Protein AF-M4UMA0-F1 (afdb_monomer)

Foldseek 3Di:
DALLQLQLLLLVQQQVLLVLVVFHGQFQHSCNPPPPPLSDFDPFLFLVSLLVNLLVLLCRPQVRGDPRRLPPPDDQWDWDQDPVRDTDIDGDGSLVSVVVNCVSPPDDPDCVLVVLLSVLNVVSVVSNPDDCDDPRRRDGDPVSRVVSLVSSVSSSSSSVVSSVSSCPDPSCVVPPDDDDPCSVVVVHPSD

Mean predicted aligned error: 5.61 Å

Solvent-accessible surface area (backbone atoms only — not comparable to full-atom values): 10896 Å² total; per-residue (Å²): 93,49,48,66,56,52,39,23,51,45,42,41,50,41,24,53,52,23,48,71,70,75,36,52,44,42,43,75,64,37,42,71,91,67,58,61,88,71,68,63,83,71,92,64,34,18,53,45,54,49,48,52,41,35,43,49,50,28,49,65,45,60,71,21,49,33,68,69,43,43,60,94,76,49,73,61,57,44,80,44,73,42,100,85,74,47,76,42,81,41,76,55,53,60,66,56,43,51,49,52,46,44,64,72,76,54,82,64,97,70,57,61,68,60,51,53,26,55,50,39,56,51,49,39,52,55,56,45,71,55,79,67,82,52,99,64,28,76,51,78,41,73,66,51,48,54,51,50,50,52,51,52,50,49,49,37,55,27,50,48,48,52,42,54,57,53,52,66,37,69,58,35,64,75,57,62,78,94,68,58,68,52,66,73,74,61,63,57,38,86,118

Radius of gyration: 18.17 Å; Cα contacts (8 Å, |Δi|>4): 227; chains: 1; bounding box: 36×57×46 Å

pLDDT: mean 90.02, std 9.19, range [51.66, 98.31]

Sequence (191 aa):
MSIFQAFVEELEIINKMSELIGKPQFFRNSYLQERPVKFGFLLRPTESEFNNFVLLLDKMMSDNINKKFFEKDVPVESEEERADGKIVVRSMGTIQIFEAWVNKYFRPQDPKSINDMFSTFRKVRKLRQKPAHRINANVFDQEIFKQQRQLVIDAYDSVRTLRMILANHPDIRRNPPDISERLFKGEICDM

Nearest PDB structures (foldseek):
  6xzr-assembly1_DP1  TM=2.301E-01  e=9.111E-01  Influenza C virus (C/Johannesburg/1/66)
  8y7o-assembly3_M  TM=2.122E-01  e=1.183E+00  Influenza A virus (A/nt/60/1968(H3N2))
  6qx8-assembly1_A  TM=2.671E-01  e=2.460E+00  Influenza A virus (A/nt/60/1968(H3N2))
  8y7m-assembly1_E  TM=2.046E-01  e=1.459E+00  Influenza A virus (A/nt/60/1968(H3N2))
  6qpg-assembly1_A  TM=2.219E-01  e=2.103E+00  Influenza A virus (A/nt/60/1968(H3N2))

Secondary structure (DSSP, 8-state):
-BHHHHHHHHHHHHHHHHHHTT---SBS---SSS--TT-S--SS--HHHHHHHHHHHHHHTTTTB-GGGGTTTS-SEEEEE-TTS-EEEEEPPHHHHHHHHHHHH---S--HHHHHHHHHHHHHHHHHTS----TTTT---HHHHHHHHHHHHHHHHHHHHHHHHHHTSHHHHHSPPP--HHHHHT--B--

Structure (mmCIF, N/CA/C/O backbone):
data_AF-M4UMA0-F1
#
_entry.id   AF-M4UMA0-F1
#
loop_
_atom_site.group_PDB
_atom_site.id
_atom_site.type_symbol
_atom_site.label_atom_id
_atom_site.label_alt_id
_atom_site.label_comp_id
_atom_site.label_asym_id
_atom_site.label_entity_id
_atom_site.label_seq_id
_atom_site.pdbx_PDB_ins_code
_atom_site.Cartn_x
_atom_site.Cartn_y
_atom_site.Cartn_z
_atom_site.occupancy
_atom_site.B_iso_or_equiv
_atom_site.auth_seq_id
_atom_site.auth_comp_id
_atom_site.auth_asym_id
_atom_site.auth_atom_id
_atom_site.pdbx_PDB_model_num
ATOM 1 N N . MET A 1 1 ? 6.620 -18.162 -6.266 1.00 81.44 1 MET A N 1
ATOM 2 C CA . MET A 1 1 ? 5.495 -17.234 -6.514 1.00 81.44 1 MET A CA 1
ATOM 3 C C . MET A 1 1 ? 6.102 -15.919 -6.970 1.00 81.44 1 MET A C 1
ATOM 5 O O . MET A 1 1 ? 7.060 -15.504 -6.334 1.00 81.44 1 MET A O 1
ATOM 9 N N . SER A 1 2 ? 5.648 -15.312 -8.070 1.00 91.44 2 SER A N 1
ATOM 10 C CA . SER A 1 2 ? 6.189 -14.010 -8.508 1.00 91.44 2 SER A CA 1
ATOM 11 C C . SER A 1 2 ? 5.743 -12.889 -7.571 1.00 91.44 2 SER A C 1
ATOM 13 O O . SER A 1 2 ? 4.602 -12.934 -7.108 1.00 91.44 2 SER A O 1
ATOM 15 N N . ILE A 1 3 ? 6.553 -11.845 -7.392 1.00 94.00 3 ILE A N 1
ATOM 16 C CA . ILE A 1 3 ? 6.198 -10.691 -6.551 1.00 94.00 3 ILE A CA 1
ATOM 17 C C . ILE A 1 3 ? 4.887 -10.001 -6.947 1.00 94.00 3 ILE A C 1
ATOM 19 O O . ILE A 1 3 ? 4.102 -9.634 -6.081 1.00 94.00 3 ILE A O 1
ATOM 23 N N . PHE A 1 4 ? 4.572 -9.930 -8.242 1.00 95.06 4 PHE A N 1
ATOM 24 C CA . PHE A 1 4 ? 3.303 -9.367 -8.722 1.00 95.06 4 PHE A CA 1
ATOM 25 C C . PHE A 1 4 ? 2.083 -10.200 -8.308 1.00 95.06 4 PHE A C 1
ATOM 27 O O . PHE A 1 4 ? 1.014 -9.652 -8.064 1.00 95.06 4 PHE A O 1
ATOM 34 N N . GLN A 1 5 ? 2.245 -11.523 -8.223 1.00 93.75 5 GLN A N 1
ATOM 35 C CA . GLN A 1 5 ? 1.199 -12.429 -7.747 1.00 93.75 5 GLN A CA 1
ATOM 36 C C . GLN A 1 5 ? 1.032 -12.303 -6.231 1.00 93.75 5 GLN A C 1
ATOM 38 O O . GLN A 1 5 ? -0.080 -12.131 -5.749 1.00 93.75 5 GLN A O 1
ATOM 43 N N . ALA A 1 6 ? 2.143 -12.312 -5.494 1.00 95.12 6 ALA A N 1
ATOM 44 C CA . ALA A 1 6 ? 2.122 -12.126 -4.048 1.00 95.12 6 ALA A CA 1
ATOM 45 C C . ALA A 1 6 ? 1.480 -10.788 -3.651 1.00 95.12 6 ALA A C 1
ATOM 47 O O . ALA A 1 6 ? 0.698 -10.730 -2.711 1.00 95.12 6 ALA A O 1
ATOM 48 N N . PHE A 1 7 ? 1.755 -9.724 -4.409 1.00 97.06 7 PHE A N 1
ATOM 49 C CA . PHE A 1 7 ? 1.159 -8.410 -4.193 1.00 97.06 7 PHE A CA 1
ATOM 50 C C . PHE A 1 7 ? -0.375 -8.439 -4.272 1.00 97.06 7 PHE A C 1
ATOM 52 O O . PHE A 1 7 ? -1.034 -7.933 -3.368 1.00 97.06 7 PHE A O 1
ATOM 59 N N . VAL A 1 8 ? -0.960 -9.039 -5.319 1.00 96.75 8 VAL A N 1
ATOM 60 C CA . VAL A 1 8 ? -2.431 -9.112 -5.448 1.00 96.75 8 VAL A CA 1
ATOM 61 C C . VAL A 1 8 ? -3.059 -10.062 -4.425 1.00 96.75 8 VAL A C 1
ATOM 63 O O . VAL A 1 8 ? -4.158 -9.796 -3.942 1.00 96.75 8 VAL A O 1
ATOM 66 N N . GLU A 1 9 ? -2.354 -11.127 -4.030 1.00 96.12 9 GLU A N 1
ATOM 67 C CA . GLU A 1 9 ? -2.793 -12.004 -2.937 1.00 96.12 9 GLU A CA 1
ATOM 68 C C . GLU A 1 9 ? -2.821 -11.269 -1.588 1.00 96.12 9 GLU A C 1
ATOM 70 O O . GLU A 1 9 ? -3.777 -11.429 -0.830 1.00 96.12 9 GLU A O 1
ATOM 75 N N . GLU A 1 10 ? -1.836 -10.413 -1.301 1.00 97.50 10 GLU A N 1
ATOM 76 C CA . GLU A 1 10 ? -1.846 -9.572 -0.097 1.00 97.50 10 GLU A CA 1
ATOM 77 C C . GLU A 1 10 ? -3.045 -8.605 -0.090 1.00 97.50 10 GLU A C 1
ATOM 79 O O . GLU A 1 10 ? -3.720 -8.484 0.934 1.00 97.50 10 GLU A O 1
ATOM 84 N N . LEU A 1 11 ? -3.382 -7.972 -1.226 1.00 98.06 11 LEU A N 1
ATOM 85 C CA . LEU A 1 11 ? -4.579 -7.118 -1.321 1.00 98.06 11 LEU A CA 1
ATOM 86 C C . LEU 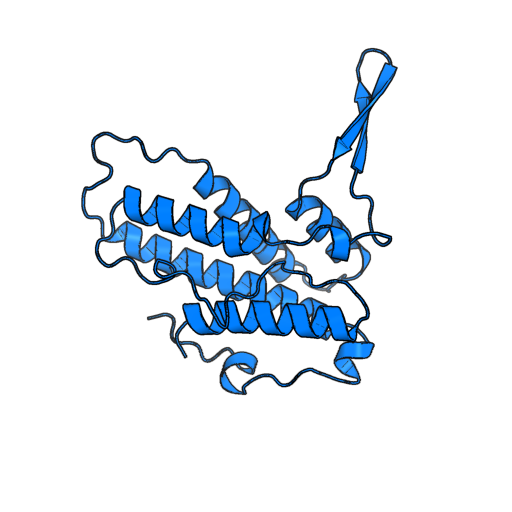A 1 11 ? -5.867 -7.898 -1.015 1.00 98.06 11 LEU A C 1
ATOM 88 O O . LEU A 1 11 ? -6.729 -7.412 -0.280 1.00 98.06 11 LEU A O 1
ATOM 92 N N . GLU A 1 12 ? -5.993 -9.108 -1.563 1.00 97.75 12 GLU A N 1
ATOM 93 C CA . GLU A 1 12 ? -7.140 -9.987 -1.320 1.00 97.75 12 GLU A CA 1
ATOM 94 C C . GLU A 1 12 ? -7.250 -10.373 0.159 1.00 97.75 12 GLU A C 1
ATOM 96 O O . GLU A 1 12 ? -8.324 -10.280 0.754 1.00 97.75 12 GLU A O 1
ATOM 101 N N . ILE A 1 13 ? -6.141 -10.774 0.782 1.00 97.69 13 ILE A N 1
ATOM 102 C CA . ILE A 1 13 ? -6.128 -11.163 2.196 1.00 97.69 13 ILE A CA 1
ATOM 103 C C . ILE A 1 13 ? -6.484 -9.979 3.090 1.00 97.69 13 ILE A C 1
ATOM 105 O O . ILE A 1 13 ? -7.251 -10.142 4.036 1.00 97.69 13 ILE A O 1
ATOM 109 N N . ILE A 1 14 ? -5.984 -8.783 2.788 1.00 98.31 14 ILE A N 1
ATOM 110 C CA . ILE A 1 14 ? -6.331 -7.561 3.522 1.00 98.31 14 ILE A CA 1
ATOM 111 C C . ILE A 1 14 ? -7.835 -7.274 3.433 1.00 98.31 14 ILE A C 1
ATOM 113 O O . ILE A 1 14 ? -8.453 -6.912 4.437 1.00 98.31 14 ILE A O 1
ATOM 117 N N . ASN A 1 15 ? -8.452 -7.483 2.269 1.00 98.19 15 ASN A N 1
ATOM 118 C CA . ASN A 1 15 ? -9.899 -7.346 2.115 1.00 98.19 15 ASN A CA 1
ATOM 119 C C . ASN A 1 15 ? -10.668 -8.395 2.927 1.00 98.19 15 ASN A C 1
ATOM 121 O O . ASN A 1 15 ? -11.574 -8.022 3.671 1.00 98.19 15 ASN A O 1
ATOM 125 N N . LYS A 1 16 ? -10.246 -9.663 2.899 1.00 97.50 16 LYS A N 1
ATOM 126 C CA . LYS A 1 16 ? -10.822 -10.718 3.753 1.00 97.50 16 LYS A CA 1
ATOM 127 C C . LYS A 1 16 ? -10.686 -10.393 5.243 1.00 97.50 16 LYS A C 1
ATOM 129 O O . LYS A 1 16 ? -11.636 -10.555 6.001 1.00 97.50 16 LYS A O 1
ATOM 134 N N . MET A 1 17 ? -9.529 -9.885 5.674 1.00 97.81 17 MET A N 1
ATOM 135 C CA . MET A 1 17 ? -9.329 -9.428 7.054 1.00 97.81 17 MET A CA 1
ATOM 136 C C . MET A 1 17 ? -10.255 -8.258 7.398 1.00 97.81 17 MET A C 1
ATOM 138 O O . MET A 1 17 ? -10.792 -8.213 8.498 1.00 97.81 17 MET A O 1
ATOM 142 N N . SER A 1 18 ? -10.482 -7.334 6.462 1.00 97.38 18 SER A N 1
ATOM 143 C CA . SER A 1 18 ? -11.410 -6.211 6.658 1.00 97.38 18 SER A CA 1
ATOM 144 C C . SER A 1 18 ? -12.840 -6.698 6.917 1.00 97.38 18 SER A C 1
ATOM 146 O O . SER A 1 18 ? -13.504 -6.212 7.830 1.00 97.38 18 SER A O 1
ATOM 148 N N . GLU A 1 19 ? -13.291 -7.700 6.163 1.00 96.25 19 GLU A N 1
ATOM 149 C CA . GLU A 1 19 ? -14.613 -8.310 6.335 1.00 96.25 19 GLU A CA 1
ATOM 150 C C . GLU A 1 19 ? -14.736 -9.055 7.670 1.00 96.25 19 GLU A C 1
ATOM 152 O O . GLU A 1 19 ? -15.734 -8.899 8.373 1.00 96.25 19 GLU A O 1
ATOM 157 N N . LEU A 1 20 ? -13.699 -9.802 8.066 1.00 96.00 20 LEU A N 1
ATOM 158 C CA . LEU A 1 20 ? -13.662 -10.527 9.342 1.00 96.00 20 LEU A CA 1
ATOM 159 C C . LEU A 1 20 ? -13.752 -9.604 10.568 1.00 96.00 20 LEU A C 1
ATOM 161 O O . LEU A 1 20 ? -14.287 -10.017 11.593 1.00 96.00 20 LEU A O 1
ATOM 165 N N . ILE A 1 21 ? -13.268 -8.361 10.468 1.00 94.94 21 ILE A N 1
ATOM 166 C CA . ILE A 1 21 ? -13.408 -7.340 11.526 1.00 94.94 21 ILE A CA 1
ATOM 167 C C . ILE A 1 21 ? -14.682 -6.489 11.378 1.00 94.94 21 ILE A C 1
ATOM 169 O O . ILE A 1 21 ? -14.831 -5.468 12.048 1.00 94.94 21 ILE A O 1
ATOM 173 N N . GLY A 1 22 ? -15.598 -6.873 10.481 1.00 94.50 22 GLY A N 1
ATOM 174 C CA . GLY A 1 22 ? -16.879 -6.196 10.275 1.00 94.50 22 GLY A CA 1
ATOM 175 C C . GLY A 1 22 ? -16.773 -4.826 9.599 1.00 94.50 22 GLY A C 1
ATOM 176 O O . GLY A 1 22 ? -17.665 -3.991 9.761 1.00 94.50 22 GLY A O 1
ATOM 177 N N . LYS A 1 23 ? -15.690 -4.566 8.856 1.00 95.62 23 LYS A N 1
ATOM 178 C CA . LYS A 1 23 ? -15.477 -3.318 8.113 1.00 95.62 23 LYS A CA 1
ATOM 179 C C . LYS A 1 23 ? -15.676 -3.514 6.607 1.00 95.62 23 LYS A C 1
ATOM 181 O O . LYS A 1 23 ? -15.502 -4.619 6.096 1.00 95.62 23 LYS A O 1
ATOM 186 N N . PRO A 1 24 ? -16.006 -2.439 5.861 1.00 97.12 24 PRO A N 1
ATOM 187 C CA . PRO A 1 24 ? -15.908 -2.458 4.403 1.00 97.12 24 PRO A CA 1
ATOM 188 C C . PRO A 1 24 ? -14.511 -2.895 3.960 1.00 97.12 24 PRO A C 1
ATOM 190 O O . PRO A 1 24 ? -13.555 -2.639 4.676 1.00 97.12 24 PRO A O 1
ATOM 193 N N . GLN A 1 25 ? -14.363 -3.477 2.773 1.00 97.94 25 GLN A N 1
ATOM 194 C CA . GLN A 1 25 ? -13.048 -3.831 2.225 1.00 97.94 25 GLN A CA 1
ATOM 195 C C . GLN A 1 25 ? -12.091 -2.628 2.212 1.00 97.94 25 GLN A C 1
ATOM 197 O O . GLN A 1 25 ? -12.486 -1.540 1.775 1.00 97.94 25 GLN A O 1
ATOM 202 N N . PHE A 1 26 ? -10.848 -2.815 2.678 1.00 98.12 26 PHE A N 1
ATOM 203 C CA . PHE A 1 26 ? -9.824 -1.764 2.713 1.00 98.12 26 PHE A CA 1
ATOM 204 C C . PHE A 1 26 ? -9.444 -1.287 1.307 1.00 98.12 26 PHE A C 1
ATOM 206 O O . PHE A 1 26 ? -9.320 -0.086 1.070 1.00 98.12 26 PHE A O 1
ATOM 213 N N . PHE A 1 27 ? -9.289 -2.213 0.362 1.00 98.31 27 PHE A N 1
ATOM 214 C CA . PHE A 1 27 ? -9.068 -1.927 -1.050 1.00 98.31 27 PHE A CA 1
ATOM 215 C C . PHE A 1 27 ? -10.359 -2.139 -1.835 1.00 98.31 27 PHE A C 1
ATOM 217 O O . PHE A 1 27 ? -11.062 -3.124 -1.631 1.00 98.31 27 PHE A O 1
ATOM 224 N N . ARG A 1 28 ? -10.666 -1.242 -2.776 1.00 97.88 28 ARG A N 1
ATOM 225 C CA . ARG A 1 28 ? -11.863 -1.369 -3.626 1.00 97.88 28 ARG A CA 1
ATOM 226 C C . ARG A 1 28 ? -11.798 -2.575 -4.566 1.00 97.88 28 ARG A C 1
ATOM 228 O O . ARG A 1 28 ? -12.842 -3.076 -4.963 1.00 97.88 28 ARG A O 1
ATOM 235 N N . ASN A 1 29 ? -10.596 -3.000 -4.953 1.00 97.06 29 ASN A N 1
ATOM 236 C CA . ASN A 1 29 ? -10.368 -4.158 -5.813 1.00 97.06 29 ASN A CA 1
ATOM 237 C C . ASN A 1 29 ? -9.048 -4.852 -5.428 1.00 97.06 29 ASN A C 1
ATOM 239 O O . ASN A 1 29 ? -8.033 -4.176 -5.267 1.00 97.06 29 ASN A O 1
ATOM 243 N N . SER A 1 30 ? -9.040 -6.178 -5.288 1.00 95.38 30 SER A N 1
ATOM 244 C CA . SER A 1 30 ? -7.822 -6.957 -5.011 1.00 95.38 30 SER A CA 1
ATOM 245 C C . SER A 1 30 ? -7.019 -7.311 -6.262 1.00 95.38 30 SER A C 1
ATOM 247 O O . SER A 1 30 ? -5.833 -7.615 -6.164 1.00 95.38 30 SER A O 1
ATOM 249 N N . TYR A 1 31 ? -7.643 -7.249 -7.443 1.00 95.88 31 TYR A N 1
ATOM 250 C CA . TYR A 1 31 ? -7.066 -7.616 -8.738 1.00 95.88 31 TYR A CA 1
ATOM 251 C C . TYR A 1 31 ? -6.593 -9.076 -8.836 1.00 95.88 31 TYR A C 1
ATOM 253 O O . TYR A 1 31 ? -5.815 -9.407 -9.731 1.00 95.88 31 TYR A O 1
ATOM 261 N N . LEU A 1 32 ? -7.061 -9.961 -7.947 1.00 92.62 32 LEU A N 1
ATOM 262 C CA . LEU A 1 32 ? -6.658 -11.368 -7.954 1.00 92.62 32 LEU A CA 1
ATOM 263 C C . LEU A 1 32 ? -7.213 -12.124 -9.174 1.00 92.62 32 LEU A C 1
ATOM 265 O O . LEU A 1 32 ? -6.497 -12.915 -9.779 1.00 92.62 32 LEU A O 1
ATOM 269 N N . GLN A 1 33 ? -8.472 -11.864 -9.544 1.00 89.94 33 GLN A N 1
ATOM 270 C CA . GLN A 1 33 ? -9.128 -12.500 -10.698 1.00 89.94 33 GLN A CA 1
ATOM 271 C C . GLN A 1 33 ? -8.788 -11.798 -12.020 1.00 89.94 33 GLN A C 1
ATOM 273 O O . GLN A 1 33 ? -8.571 -12.443 -13.041 1.00 89.94 33 GLN A O 1
ATOM 278 N N . GLU A 1 34 ? -8.699 -10.467 -11.993 1.00 91.38 34 GLU A N 1
ATOM 279 C CA . GLU A 1 34 ? -8.458 -9.627 -13.170 1.00 91.38 34 GLU A CA 1
ATOM 280 C C . GLU A 1 34 ? -7.200 -8.779 -12.967 1.00 91.38 34 GLU A C 1
ATOM 282 O O . GLU A 1 34 ? -7.248 -7.558 -12.783 1.00 91.38 34 GLU A O 1
ATOM 287 N N . ARG A 1 35 ? -6.039 -9.442 -12.965 1.00 91.81 35 ARG A N 1
ATOM 288 C CA . ARG A 1 35 ? -4.762 -8.745 -12.799 1.00 91.81 35 ARG A CA 1
ATOM 289 C C . ARG A 1 35 ? -4.488 -7.845 -14.011 1.00 91.81 35 ARG A C 1
ATOM 291 O O . ARG A 1 35 ? -4.497 -8.340 -15.142 1.00 91.81 35 ARG A O 1
ATOM 298 N N . PRO A 1 36 ? -4.166 -6.552 -13.817 1.00 93.06 36 PRO A N 1
ATOM 299 C CA . PRO A 1 36 ? -3.849 -5.664 -14.927 1.00 93.06 36 PRO A CA 1
ATOM 300 C C . PRO A 1 36 ? -2.685 -6.197 -15.770 1.00 93.06 36 PRO A C 1
ATOM 302 O O . PRO A 1 36 ? -1.620 -6.512 -15.243 1.00 93.06 36 PRO A O 1
ATOM 305 N N . VAL A 1 37 ? -2.859 -6.241 -17.094 1.00 88.31 37 VAL A N 1
ATOM 306 C CA . VAL A 1 37 ? -1.885 -6.832 -18.037 1.00 88.31 37 VAL A CA 1
ATOM 307 C C . VAL A 1 37 ? -0.493 -6.201 -17.920 1.00 88.31 37 VAL A C 1
ATOM 309 O O . VAL A 1 37 ? 0.516 -6.889 -18.027 1.00 88.31 37 VAL A O 1
ATOM 312 N N . LYS A 1 38 ? -0.431 -4.888 -17.663 1.00 90.81 38 LYS A N 1
ATOM 313 C CA . LYS A 1 38 ? 0.826 -4.136 -17.516 1.00 90.81 38 LYS A CA 1
ATOM 314 C C . LYS A 1 38 ? 1.425 -4.191 -16.102 1.00 90.81 38 LYS A C 1
ATOM 316 O O . LYS A 1 38 ? 2.430 -3.534 -15.846 1.00 90.81 38 LYS A O 1
ATOM 321 N N . PHE A 1 39 ? 0.825 -4.942 -15.175 1.00 94.75 39 PHE A N 1
ATOM 322 C CA . PHE A 1 39 ? 1.377 -5.146 -13.836 1.00 94.75 39 PHE A CA 1
ATOM 323 C C . PHE A 1 39 ? 2.376 -6.309 -13.845 1.00 94.75 39 PHE A C 1
ATOM 325 O O . PHE A 1 39 ? 2.068 -7.438 -13.466 1.00 94.75 39 PHE A O 1
ATOM 332 N N . GLY A 1 40 ? 3.575 -6.013 -14.340 1.00 93.69 40 GLY A N 1
ATOM 333 C CA . GLY A 1 40 ? 4.687 -6.946 -14.473 1.00 93.69 40 GLY A CA 1
ATOM 334 C C . GLY A 1 40 ? 5.990 -6.205 -14.769 1.00 93.69 40 GLY A C 1
ATOM 335 O O . GLY A 1 40 ? 6.007 -4.974 -14.866 1.00 93.69 40 GLY A O 1
ATOM 336 N N . PHE A 1 41 ? 7.088 -6.943 -14.922 1.00 93.06 41 PHE A N 1
ATOM 337 C CA . PHE A 1 41 ? 8.365 -6.349 -15.316 1.00 93.06 41 PHE A CA 1
ATOM 338 C C . PHE A 1 41 ? 8.287 -5.714 -16.710 1.00 93.06 41 PHE A C 1
ATOM 340 O O . PHE A 1 41 ? 7.619 -6.231 -17.608 1.00 93.06 41 PHE A O 1
ATOM 347 N N . LEU A 1 42 ? 8.974 -4.582 -16.889 1.00 90.75 42 LEU A N 1
ATOM 348 C CA . LEU A 1 42 ? 9.017 -3.898 -18.180 1.00 90.75 42 LEU A CA 1
ATOM 349 C C . LEU A 1 42 ? 9.775 -4.745 -19.206 1.00 90.75 42 LEU A C 1
ATOM 351 O O . LEU A 1 42 ? 10.957 -5.025 -19.030 1.00 90.75 42 LEU A O 1
ATOM 355 N N . LEU A 1 43 ? 9.119 -5.071 -20.324 1.00 87.69 43 LEU A N 1
ATOM 356 C CA . LEU A 1 43 ? 9.770 -5.739 -21.459 1.00 87.69 43 LEU A CA 1
ATOM 357 C C . LEU A 1 43 ? 10.814 -4.833 -22.124 1.00 87.69 43 LEU A C 1
ATOM 359 O O . LEU A 1 43 ? 11.873 -5.287 -22.548 1.00 87.69 43 LEU A O 1
ATOM 363 N N . ARG A 1 44 ? 10.510 -3.531 -22.201 1.00 87.62 44 ARG A N 1
ATOM 364 C CA . ARG A 1 44 ? 11.418 -2.495 -22.693 1.00 87.62 44 ARG A CA 1
ATOM 365 C C . ARG A 1 44 ? 11.504 -1.370 -21.653 1.00 87.62 44 ARG A C 1
ATOM 367 O O . ARG A 1 44 ? 10.611 -0.523 -21.614 1.00 87.62 44 ARG A O 1
ATOM 374 N N . PRO A 1 45 ? 12.555 -1.355 -20.815 1.00 88.38 45 PRO A N 1
ATOM 375 C CA . PRO A 1 45 ? 12.804 -0.314 -19.821 1.00 88.38 45 PRO A CA 1
ATOM 376 C C . PRO A 1 45 ? 12.987 1.059 -20.479 1.00 88.38 45 PRO A C 1
ATOM 378 O O . PRO A 1 45 ? 14.069 1.409 -20.938 1.00 88.38 45 PRO A O 1
ATOM 381 N N . THR A 1 46 ? 11.901 1.819 -20.563 1.00 90.31 46 THR A N 1
ATOM 382 C CA . THR A 1 46 ? 11.869 3.203 -21.046 1.00 90.31 46 THR A CA 1
ATOM 383 C C . THR A 1 46 ? 11.179 4.071 -20.006 1.00 90.31 46 THR A C 1
ATOM 385 O O . THR A 1 46 ? 10.408 3.567 -19.184 1.00 90.31 46 THR A O 1
ATOM 388 N N . GLU A 1 47 ? 11.433 5.377 -20.031 1.00 88.44 47 GLU A N 1
ATOM 389 C CA . GLU A 1 47 ? 10.823 6.315 -19.085 1.00 88.44 47 GLU A CA 1
ATOM 390 C C . GLU A 1 47 ? 9.291 6.312 -19.220 1.00 88.44 47 GLU A C 1
ATOM 392 O O . GLU A 1 47 ? 8.578 6.342 -18.217 1.00 88.44 47 GLU A O 1
ATOM 397 N N . SER A 1 48 ? 8.770 6.190 -20.447 1.00 88.56 48 SER A N 1
ATOM 398 C CA . SER A 1 48 ? 7.326 6.080 -20.693 1.00 88.56 48 SER A CA 1
ATOM 399 C C . SER A 1 48 ? 6.713 4.834 -20.041 1.00 88.56 48 SER A C 1
ATOM 401 O O . SER A 1 48 ? 5.733 4.940 -19.300 1.00 88.56 48 SER A O 1
ATOM 403 N N . GLU A 1 49 ? 7.313 3.660 -20.255 1.00 91.06 49 GLU A N 1
ATOM 404 C CA . GLU A 1 49 ? 6.817 2.405 -19.680 1.00 91.06 49 GLU A CA 1
ATOM 405 C C . GLU A 1 49 ? 6.929 2.386 -18.149 1.00 91.06 49 GLU A C 1
ATOM 407 O O . GLU A 1 49 ? 6.010 1.935 -17.464 1.00 91.06 49 GLU A O 1
ATOM 412 N N . PHE A 1 50 ? 7.996 2.961 -17.592 1.00 92.62 50 PHE A N 1
ATOM 413 C CA . PHE A 1 50 ? 8.138 3.116 -16.147 1.00 92.62 50 PHE A CA 1
ATOM 414 C C . PHE A 1 50 ? 7.068 4.030 -15.550 1.00 92.62 50 PHE A C 1
ATOM 416 O O . PHE A 1 50 ? 6.435 3.668 -14.560 1.00 92.62 50 PHE A O 1
ATOM 423 N N . ASN A 1 51 ? 6.802 5.181 -16.167 1.00 91.88 51 ASN A N 1
ATOM 424 C CA . ASN A 1 51 ? 5.754 6.091 -15.705 1.00 91.88 51 ASN A CA 1
ATOM 425 C C . ASN A 1 51 ? 4.362 5.443 -15.787 1.00 91.88 51 ASN A C 1
ATOM 427 O O . ASN A 1 51 ? 3.554 5.602 -14.870 1.00 91.88 51 ASN A O 1
ATOM 431 N N . ASN A 1 52 ? 4.097 4.654 -16.836 1.00 92.25 52 ASN A N 1
ATOM 432 C CA . ASN A 1 52 ? 2.869 3.864 -16.956 1.00 92.25 52 ASN A CA 1
ATOM 433 C C . ASN A 1 52 ? 2.747 2.828 -15.828 1.00 92.25 52 ASN A C 1
ATOM 435 O O . ASN A 1 52 ? 1.676 2.693 -15.231 1.00 92.25 52 ASN A O 1
ATOM 439 N N . PHE A 1 53 ? 3.840 2.129 -15.507 1.00 95.25 53 PHE A N 1
ATOM 440 C CA . PHE A 1 53 ? 3.890 1.189 -14.390 1.00 95.25 53 PHE A CA 1
ATOM 441 C C . PHE A 1 53 ? 3.636 1.884 -13.045 1.00 95.25 53 PHE A C 1
ATOM 443 O O . PHE A 1 53 ? 2.806 1.422 -12.266 1.00 95.25 53 PHE A O 1
ATOM 450 N N . VAL A 1 54 ? 4.282 3.023 -12.783 1.00 95.69 54 VAL A N 1
ATOM 451 C CA . VAL A 1 54 ? 4.092 3.806 -11.550 1.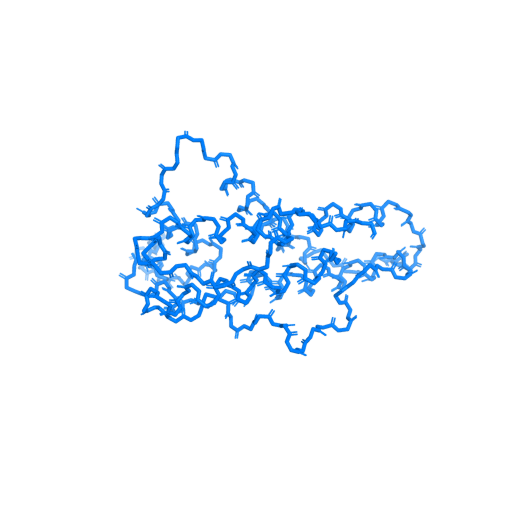00 95.69 54 VAL A CA 1
ATOM 452 C C . VAL A 1 54 ? 2.647 4.289 -11.409 1.00 95.69 54 VAL A C 1
ATOM 454 O O . VAL A 1 54 ? 2.071 4.199 -10.325 1.00 95.69 54 VAL A O 1
ATOM 457 N N . LEU A 1 55 ? 2.041 4.785 -12.494 1.00 95.31 55 LEU A N 1
ATOM 458 C CA . LEU A 1 55 ? 0.638 5.199 -12.503 1.00 95.31 55 LEU A CA 1
ATOM 459 C C . LEU A 1 55 ? -0.289 4.031 -12.147 1.00 95.31 55 LEU A C 1
ATOM 461 O O . LEU A 1 55 ? -1.233 4.208 -11.378 1.00 95.31 55 LEU A O 1
ATOM 465 N N . LEU A 1 56 ? -0.028 2.849 -12.708 1.00 96.38 56 LEU A N 1
ATOM 466 C CA . LEU A 1 56 ? -0.782 1.638 -12.403 1.00 96.38 56 LEU A CA 1
ATOM 467 C C . LEU A 1 56 ? -0.589 1.206 -10.943 1.00 96.38 56 LEU A C 1
ATOM 469 O O . LEU A 1 56 ? -1.568 0.903 -10.268 1.00 96.38 56 LEU A O 1
ATOM 473 N N . LEU A 1 57 ? 0.642 1.246 -10.436 1.00 97.44 57 LEU A N 1
ATOM 474 C CA . LEU A 1 57 ? 0.953 0.890 -9.055 1.00 97.44 57 LEU A CA 1
ATOM 475 C C . LEU A 1 57 ? 0.246 1.819 -8.053 1.00 97.44 57 LEU A C 1
ATOM 477 O O . LEU A 1 57 ? -0.390 1.332 -7.123 1.00 97.44 57 LEU A O 1
ATOM 481 N N . ASP A 1 58 ? 0.256 3.141 -8.269 1.00 96.81 58 ASP A N 1
ATOM 482 C CA . ASP A 1 58 ? -0.493 4.090 -7.422 1.00 96.81 58 ASP A CA 1
ATOM 483 C C . ASP A 1 58 ? -2.008 3.835 -7.472 1.00 96.81 58 ASP A C 1
ATOM 485 O O . ASP A 1 58 ? -2.694 3.941 -6.451 1.00 96.81 58 ASP A O 1
ATOM 489 N N . LYS A 1 59 ? -2.525 3.445 -8.648 1.00 96.31 59 LYS A N 1
ATOM 490 C CA . LYS A 1 59 ? -3.929 3.052 -8.826 1.00 96.31 59 LYS A CA 1
ATOM 491 C C . LYS A 1 59 ? -4.305 1.800 -8.048 1.00 96.31 59 LYS A C 1
ATOM 493 O O . LYS A 1 59 ? -5.425 1.734 -7.559 1.00 96.31 59 LYS A O 1
ATOM 498 N N . MET A 1 60 ? -3.399 0.830 -7.944 1.00 97.50 60 MET A N 1
ATOM 499 C CA . MET A 1 60 ? -3.602 -0.412 -7.188 1.00 97.50 60 MET A CA 1
ATOM 500 C C . MET A 1 60 ? -3.358 -0.233 -5.681 1.00 97.50 60 MET A C 1
ATOM 502 O O . MET A 1 60 ? -3.918 -0.985 -4.887 1.00 97.50 60 MET A O 1
ATOM 506 N N . MET A 1 61 ? -2.576 0.779 -5.289 1.00 96.75 61 MET A N 1
ATOM 507 C CA . MET A 1 61 ? -2.268 1.128 -3.900 1.00 96.75 61 MET A CA 1
ATOM 508 C C . MET A 1 61 ? -3.151 2.277 -3.393 1.00 96.75 61 MET A C 1
ATOM 510 O O . MET A 1 61 ? -4.259 2.060 -2.910 1.00 96.75 61 MET A O 1
ATOM 514 N N . SER A 1 62 ? -2.661 3.513 -3.480 1.00 95.12 62 SER A N 1
ATOM 515 C CA . SER A 1 62 ? -3.195 4.685 -2.786 1.00 95.12 62 SER A CA 1
ATOM 516 C C . SER A 1 62 ? -4.578 5.128 -3.275 1.00 95.12 62 SER A C 1
ATOM 518 O O . SER A 1 62 ? -5.402 5.568 -2.466 1.00 95.12 62 SER A O 1
ATOM 520 N N . ASP A 1 63 ? -4.838 5.047 -4.586 1.00 95.19 63 ASP A N 1
ATOM 521 C CA . ASP A 1 63 ? -6.155 5.374 -5.163 1.00 95.19 63 ASP A CA 1
ATOM 522 C C . ASP A 1 63 ? -7.155 4.226 -4.958 1.00 95.19 63 ASP A C 1
ATOM 524 O O . ASP A 1 63 ? -8.364 4.442 -5.008 1.00 95.19 63 ASP A O 1
ATOM 528 N N . ASN A 1 64 ? -6.672 3.016 -4.668 1.00 97.50 64 ASN A N 1
ATOM 529 C CA . ASN A 1 64 ? -7.503 1.847 -4.399 1.00 97.50 64 ASN A CA 1
ATOM 530 C C . ASN A 1 64 ? -8.053 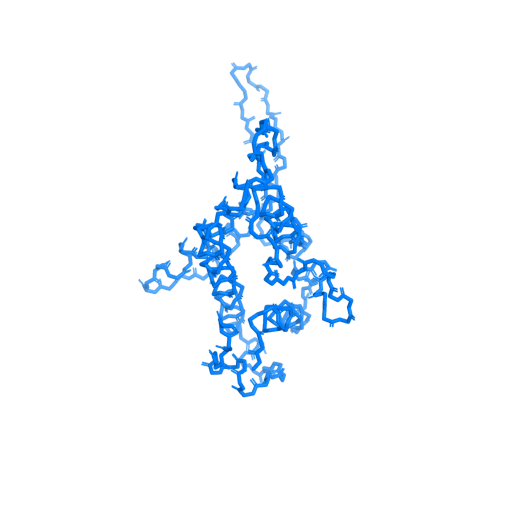1.820 -2.965 1.00 97.50 64 ASN A C 1
ATOM 532 O O . ASN A 1 64 ? -9.030 1.126 -2.700 1.00 97.50 64 ASN A O 1
ATOM 536 N N . ILE A 1 65 ? -7.465 2.593 -2.044 1.00 97.75 65 ILE A N 1
ATOM 537 C CA . ILE A 1 65 ? -7.881 2.649 -0.636 1.00 97.75 65 ILE A CA 1
ATOM 538 C C . ILE A 1 65 ? -9.321 3.166 -0.513 1.00 97.75 65 ILE A C 1
ATOM 540 O O . ILE A 1 65 ? -9.635 4.304 -0.891 1.00 97.75 65 ILE A O 1
ATOM 544 N N . ASN A 1 66 ? -10.193 2.347 0.064 1.00 96.88 66 ASN A N 1
ATOM 545 C CA . ASN A 1 66 ? -11.590 2.642 0.323 1.00 96.88 66 ASN A CA 1
ATOM 546 C C . ASN A 1 66 ? -11.752 3.497 1.587 1.00 96.88 66 ASN A C 1
ATOM 548 O O . ASN A 1 66 ? -11.622 3.013 2.708 1.00 96.88 66 ASN A O 1
ATOM 552 N N . LYS A 1 67 ? -12.117 4.774 1.415 1.00 94.25 67 LYS A N 1
ATOM 553 C CA . LYS A 1 67 ? -12.338 5.704 2.537 1.00 94.25 67 LYS A CA 1
ATOM 554 C C . LYS A 1 67 ? -13.383 5.196 3.544 1.00 94.25 67 LYS A C 1
ATOM 556 O O . LYS A 1 67 ? -13.236 5.459 4.733 1.00 94.25 67 LYS A O 1
ATOM 561 N N . LYS A 1 68 ? -14.372 4.415 3.087 1.00 94.62 68 LYS A N 1
ATOM 562 C CA . LYS A 1 68 ? -15.437 3.863 3.940 1.00 94.62 68 LYS A CA 1
ATOM 563 C C . LYS A 1 68 ? -14.923 2.906 5.015 1.00 94.62 68 LYS A C 1
ATOM 565 O O . LYS A 1 68 ? -15.568 2.761 6.043 1.00 94.62 68 LYS A O 1
ATOM 570 N N . PHE A 1 69 ? -13.758 2.284 4.812 1.00 96.44 69 PHE A N 1
ATOM 571 C CA . PHE A 1 69 ? -13.116 1.445 5.832 1.00 96.44 69 PHE A CA 1
ATOM 572 C C . PHE A 1 69 ? -12.870 2.223 7.142 1.00 96.44 69 PHE A C 1
ATOM 574 O O . PHE A 1 69 ? -13.019 1.682 8.242 1.00 96.44 69 PHE A O 1
ATOM 581 N N . PHE A 1 70 ? -12.522 3.508 7.015 1.00 94.94 70 PHE A N 1
ATOM 582 C CA . PHE A 1 70 ? -12.117 4.382 8.118 1.00 94.94 70 PHE A CA 1
ATOM 583 C C . PHE A 1 70 ? -13.263 5.198 8.716 1.00 94.94 70 PHE A C 1
ATOM 585 O O . PHE A 1 70 ? -13.077 5.840 9.752 1.00 94.94 70 PHE A O 1
ATOM 592 N N . GLU A 1 71 ? -14.432 5.206 8.069 1.00 85.69 71 GLU A N 1
ATOM 593 C CA . GLU A 1 71 ? -15.597 5.931 8.569 1.00 85.69 71 GLU A CA 1
ATOM 594 C C . GLU A 1 71 ? -15.909 5.469 10.001 1.00 85.69 71 GLU A C 1
ATOM 596 O O . GLU A 1 71 ? -15.875 4.275 10.300 1.00 85.69 71 GLU A O 1
ATOM 601 N N . LYS A 1 72 ? -16.204 6.433 10.885 1.00 87.75 72 LYS A N 1
ATOM 602 C CA . LYS A 1 72 ? -16.420 6.279 12.342 1.00 87.75 72 LYS A CA 1
ATOM 603 C C . LYS A 1 72 ? -15.160 6.104 13.200 1.00 87.75 72 LYS A C 1
ATOM 605 O O . LYS A 1 72 ? -15.241 6.324 14.406 1.00 87.75 72 LYS A O 1
ATOM 610 N N . ASP A 1 73 ? -14.007 5.786 12.616 1.00 91.38 73 ASP A N 1
ATOM 611 C CA . ASP A 1 73 ? -12.767 5.634 13.385 1.00 91.38 73 ASP A CA 1
ATOM 612 C C . ASP A 1 73 ? -11.948 6.919 13.431 1.00 91.38 73 ASP A C 1
ATOM 614 O O . ASP A 1 73 ? -11.423 7.288 14.483 1.00 91.38 73 ASP A O 1
ATOM 618 N N . VAL A 1 74 ? -11.803 7.586 12.292 1.00 91.94 74 VAL A N 1
ATOM 619 C CA . VAL A 1 74 ? -11.010 8.810 12.167 1.00 91.94 74 VAL A CA 1
ATOM 620 C C . VAL A 1 74 ? -11.752 9.835 11.311 1.00 91.94 74 VAL A C 1
ATOM 622 O O . VAL A 1 74 ? -12.531 9.443 10.436 1.00 91.94 74 VAL A O 1
ATOM 625 N N . PRO A 1 75 ? -11.533 11.142 11.539 1.00 85.75 75 PRO A N 1
ATOM 626 C CA . PRO A 1 75 ? -12.058 12.173 10.656 1.00 85.75 75 PRO A CA 1
ATOM 627 C C . PRO A 1 75 ? -11.573 11.958 9.218 1.00 85.75 75 PRO A C 1
ATOM 629 O O . PRO A 1 75 ? -10.401 11.669 8.976 1.00 85.75 75 PRO A O 1
ATOM 632 N N . VAL A 1 76 ? -12.488 12.097 8.260 1.00 84.50 76 VAL A N 1
ATOM 633 C CA . VAL A 1 76 ? -12.188 12.061 6.815 1.00 84.50 76 VAL A CA 1
ATOM 634 C C . VAL A 1 76 ? -12.119 13.464 6.203 1.00 84.50 76 VAL A C 1
ATOM 636 O O . VAL A 1 76 ? -11.761 13.627 5.031 1.00 84.50 76 VAL A O 1
ATOM 639 N N . GLU A 1 77 ? -12.433 14.471 7.013 1.00 84.69 77 GLU A N 1
ATOM 640 C CA . GLU A 1 77 ? -12.406 15.893 6.706 1.00 84.69 77 GLU A CA 1
ATOM 641 C C . GLU A 1 77 ? -11.667 16.635 7.822 1.00 84.69 77 GLU A C 1
ATOM 643 O O . GLU A 1 77 ? -11.681 16.210 8.979 1.00 84.69 77 GLU A O 1
ATOM 648 N N . SER A 1 78 ? -11.004 17.727 7.457 1.00 79.12 78 SER A N 1
ATOM 649 C CA . SER A 1 78 ? -10.335 18.646 8.372 1.00 79.12 78 SER A CA 1
ATOM 650 C C . SER A 1 78 ? -10.934 20.039 8.236 1.00 79.12 78 SER A C 1
ATOM 652 O O . SER A 1 78 ? -11.176 20.509 7.122 1.00 79.12 78 SER A O 1
ATOM 654 N N . GLU A 1 79 ? -11.126 20.712 9.363 1.00 80.69 79 GLU A N 1
ATOM 655 C CA . GLU A 1 79 ? -11.532 22.112 9.419 1.00 80.69 79 GLU A CA 1
ATOM 656 C C . GLU A 1 79 ? -10.283 22.993 9.500 1.00 80.69 79 GLU A C 1
ATOM 658 O O . GLU A 1 79 ? -9.474 22.858 10.416 1.00 80.69 79 GLU A O 1
ATOM 663 N N . GLU A 1 80 ? -10.101 23.874 8.519 1.00 77.25 80 GLU A N 1
ATOM 664 C CA . GLU A 1 80 ? -9.036 24.877 8.519 1.00 77.25 80 GLU A CA 1
ATOM 665 C C . GLU A 1 80 ? -9.657 26.272 8.612 1.00 77.25 80 GLU A C 1
ATOM 667 O O . GLU A 1 80 ? -10.500 26.641 7.790 1.00 77.25 80 GLU A O 1
ATOM 672 N N . GLU A 1 81 ? -9.225 27.064 9.591 1.00 79.00 81 GLU A N 1
ATOM 673 C CA . GLU A 1 81 ? -9.604 28.471 9.689 1.00 79.00 81 GLU A CA 1
ATOM 674 C C . GLU A 1 81 ? -8.732 29.300 8.738 1.00 79.00 81 GLU A C 1
ATOM 676 O O . GLU A 1 81 ? -7.499 29.277 8.796 1.00 79.00 81 GLU A O 1
ATOM 681 N N . ARG A 1 82 ? -9.368 30.012 7.807 1.00 77.31 82 ARG A N 1
ATOM 682 C CA . ARG A 1 82 ? -8.673 30.954 6.926 1.00 77.31 82 ARG A CA 1
ATOM 683 C C . ARG A 1 82 ? -8.356 32.253 7.661 1.00 77.31 82 ARG A C 1
ATOM 685 O O . ARG A 1 82 ? -9.005 32.616 8.633 1.00 77.31 82 ARG A O 1
ATOM 692 N N . ALA A 1 83 ? -7.409 33.013 7.111 1.00 74.31 83 ALA A N 1
ATOM 693 C CA . ALA A 1 83 ? -7.029 34.335 7.617 1.00 74.31 83 ALA A CA 1
ATOM 694 C C . ALA A 1 83 ? -8.193 35.354 7.679 1.00 74.31 83 ALA A C 1
ATOM 696 O O . ALA A 1 83 ? -8.061 36.377 8.339 1.00 74.31 83 ALA A O 1
ATOM 697 N N . ASP A 1 84 ? -9.316 35.089 7.000 1.00 77.94 84 ASP A N 1
ATOM 698 C CA . ASP A 1 84 ? -10.550 35.885 7.042 1.00 77.94 84 ASP A CA 1
ATOM 699 C C . ASP A 1 84 ? -11.578 35.384 8.083 1.00 77.94 84 ASP A C 1
ATOM 701 O O . ASP A 1 84 ? -12.719 35.847 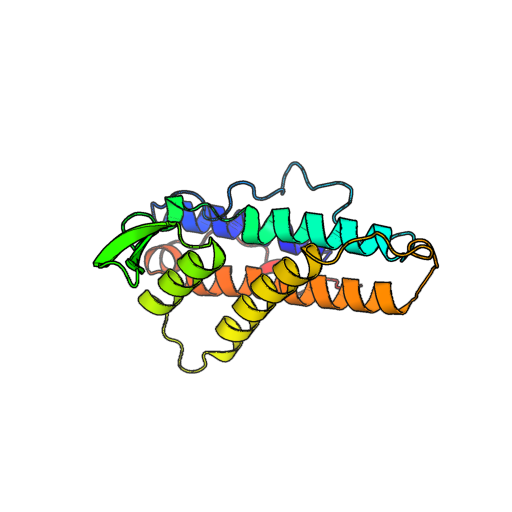8.082 1.00 77.94 84 ASP A O 1
ATOM 705 N N . GLY A 1 85 ? -11.203 34.439 8.955 1.00 75.62 85 GLY A N 1
ATOM 706 C CA . GLY A 1 85 ? -12.061 33.865 9.999 1.00 75.62 85 GLY A CA 1
ATOM 707 C C . GLY A 1 85 ? -13.095 32.853 9.490 1.00 75.62 85 GLY A C 1
ATOM 708 O O . GLY A 1 85 ? -13.961 32.416 10.247 1.00 75.62 85 GLY A O 1
ATOM 709 N N . LYS A 1 86 ? -13.055 32.470 8.203 1.00 80.81 86 LYS A N 1
ATOM 710 C CA . LYS A 1 86 ? -13.951 31.438 7.656 1.00 80.81 86 LYS A CA 1
ATOM 711 C C . LYS A 1 86 ? -13.378 30.044 7.869 1.00 80.81 86 LYS A C 1
ATOM 713 O O . LYS A 1 86 ? -12.258 29.756 7.446 1.00 80.81 86 LYS A O 1
ATOM 718 N N . ILE A 1 87 ? -14.197 29.154 8.424 1.00 80.81 87 ILE A N 1
ATOM 719 C CA . ILE A 1 87 ? -13.897 27.723 8.501 1.00 80.81 87 ILE A CA 1
ATOM 720 C C . ILE A 1 87 ? -14.102 27.104 7.116 1.00 80.81 87 ILE A C 1
ATOM 722 O O . ILE A 1 87 ? -15.174 27.220 6.518 1.00 80.81 87 ILE A O 1
ATOM 726 N N . VAL A 1 88 ? -13.070 26.444 6.597 1.00 81.50 88 VAL A N 1
ATOM 727 C CA . VAL A 1 88 ? -13.140 25.663 5.362 1.00 81.50 88 VAL A CA 1
ATOM 728 C C . VAL A 1 88 ? -12.935 24.195 5.683 1.00 81.50 88 VAL A C 1
ATOM 730 O O . VAL A 1 88 ? -11.866 23.785 6.128 1.00 81.50 88 VAL A O 1
ATOM 733 N N . VAL A 1 89 ? -13.958 23.401 5.385 1.00 80.62 89 VAL A N 1
ATOM 734 C CA . VAL A 1 89 ? -13.892 21.943 5.447 1.00 80.62 89 VAL A CA 1
ATOM 735 C C . VAL A 1 89 ? -13.146 21.436 4.210 1.00 80.62 89 VAL A C 1
ATOM 737 O O . VAL A 1 89 ? -13.533 21.722 3.073 1.00 80.62 89 VAL A O 1
ATOM 740 N N . ARG A 1 90 ? -12.053 20.697 4.414 1.00 82.00 90 ARG A N 1
ATOM 741 C CA . ARG A 1 90 ? -11.282 20.038 3.349 1.00 82.00 90 ARG A CA 1
ATOM 742 C C . ARG A 1 90 ? -11.302 18.530 3.543 1.00 82.00 90 ARG A C 1
ATOM 744 O O . ARG A 1 90 ? -11.052 18.038 4.636 1.00 82.00 90 ARG A O 1
ATOM 751 N N . SER A 1 91 ? -11.541 17.778 2.467 1.00 81.06 91 SER A N 1
ATOM 752 C CA . SER A 1 91 ? -11.421 16.318 2.521 1.00 81.06 91 SER A CA 1
ATOM 753 C C . SER A 1 91 ? -9.955 15.911 2.639 1.00 81.06 91 SER A C 1
ATOM 755 O O . SER A 1 91 ? -9.121 16.323 1.830 1.00 81.06 91 SER A O 1
ATOM 757 N N . MET A 1 92 ? -9.654 15.055 3.612 1.00 85.75 92 MET A N 1
ATOM 758 C CA . MET A 1 92 ? -8.312 14.516 3.794 1.00 85.75 92 MET A CA 1
ATOM 759 C C . MET A 1 92 ? -7.944 13.548 2.657 1.00 85.75 92 MET A C 1
ATOM 761 O O . MET A 1 92 ? -8.785 12.842 2.071 1.00 85.75 92 MET A O 1
ATOM 765 N N . GLY A 1 93 ? -6.648 13.498 2.335 1.00 89.44 93 GLY A N 1
ATOM 766 C CA . GLY A 1 93 ? -6.103 12.536 1.379 1.00 89.44 93 GLY A CA 1
ATOM 767 C C . GLY A 1 93 ? -6.202 11.099 1.903 1.00 89.44 93 GLY A C 1
ATOM 768 O O . GLY A 1 93 ? -6.110 10.867 3.105 1.00 89.44 93 GLY A O 1
ATOM 769 N N . THR A 1 94 ? -6.338 10.105 1.015 1.00 92.50 94 THR A N 1
ATOM 770 C CA . THR A 1 94 ? -6.475 8.688 1.422 1.00 92.50 94 THR A CA 1
ATOM 771 C C . THR A 1 94 ? -5.304 8.200 2.281 1.00 92.50 94 THR A C 1
ATOM 773 O O . THR A 1 94 ? -5.535 7.555 3.297 1.00 92.50 94 THR A O 1
ATOM 776 N N . ILE A 1 95 ? -4.066 8.567 1.927 1.00 95.00 95 ILE A N 1
ATOM 777 C CA . ILE A 1 95 ? -2.860 8.222 2.704 1.00 95.00 95 ILE A CA 1
ATOM 778 C C . ILE A 1 95 ? -2.894 8.864 4.101 1.00 95.00 95 ILE A C 1
ATOM 780 O O . ILE A 1 95 ? -2.526 8.210 5.066 1.00 95.00 95 ILE A O 1
ATOM 784 N N . GLN A 1 96 ? -3.371 10.108 4.226 1.00 94.00 96 GLN A N 1
ATOM 785 C CA . GLN A 1 96 ? -3.457 10.805 5.518 1.00 94.00 96 GLN A CA 1
ATOM 786 C C . GLN A 1 96 ? -4.501 10.166 6.439 1.00 94.00 96 GLN A C 1
ATOM 788 O O . GLN A 1 96 ? -4.238 9.975 7.621 1.00 94.00 96 GLN A O 1
ATOM 793 N N . ILE A 1 97 ? -5.669 9.805 5.895 1.00 94.88 97 ILE A N 1
ATOM 794 C CA . ILE A 1 97 ? -6.718 9.094 6.643 1.00 94.88 97 ILE A CA 1
ATOM 795 C C . ILE A 1 97 ? -6.186 7.736 7.118 1.00 94.88 97 ILE A C 1
ATOM 797 O O . ILE A 1 97 ? -6.344 7.377 8.284 1.00 94.88 97 ILE A O 1
ATOM 801 N N . PHE A 1 98 ? -5.513 6.999 6.229 1.00 96.00 98 PHE A N 1
ATOM 802 C CA . PHE A 1 98 ? -4.908 5.712 6.564 1.00 96.00 98 PHE A CA 1
ATOM 803 C C . PHE A 1 98 ? -3.841 5.849 7.665 1.00 96.00 98 PHE A C 1
ATOM 805 O O . PHE A 1 98 ? -3.850 5.089 8.631 1.00 96.00 98 PHE A O 1
ATOM 812 N N . GLU A 1 99 ? -2.972 6.853 7.577 1.00 95.38 99 GLU A N 1
ATOM 813 C CA . GLU A 1 99 ? -1.957 7.140 8.594 1.00 95.38 99 GLU A CA 1
ATOM 814 C C . GLU A 1 99 ? -2.558 7.516 9.949 1.00 95.38 99 GLU A C 1
ATOM 816 O O . GLU A 1 99 ? -2.142 6.977 10.976 1.00 95.38 99 GLU A O 1
ATOM 821 N N . ALA A 1 100 ? -3.587 8.366 9.964 1.00 94.56 100 ALA A N 1
ATOM 822 C CA . ALA A 1 100 ? -4.315 8.697 11.185 1.00 94.56 100 ALA A CA 1
ATOM 823 C C . ALA A 1 100 ? -4.924 7.447 11.839 1.00 94.56 100 ALA A C 1
ATOM 825 O O . ALA A 1 100 ? -4.853 7.285 13.058 1.00 94.56 100 ALA A O 1
ATOM 826 N N . TRP A 1 101 ? -5.484 6.541 11.033 1.00 96.06 101 TRP A N 1
ATOM 827 C CA . TRP A 1 101 ? -6.060 5.292 11.523 1.00 96.06 101 TRP A CA 1
ATOM 828 C C . TRP A 1 101 ? -5.005 4.357 12.124 1.00 96.06 101 TRP A C 1
ATOM 830 O O . TRP A 1 101 ? -5.187 3.876 13.243 1.00 96.06 101 TRP A O 1
ATOM 840 N N . VAL A 1 102 ? -3.872 4.150 11.442 1.00 95.12 102 VAL A N 1
ATOM 841 C CA . VAL A 1 102 ? -2.775 3.320 11.972 1.00 95.12 102 VAL A CA 1
ATOM 842 C C . VAL A 1 102 ? -2.250 3.901 13.283 1.00 95.12 102 VAL A C 1
ATOM 844 O O . VAL A 1 102 ? -2.163 3.175 14.268 1.00 95.12 102 VAL A O 1
ATOM 847 N N . ASN A 1 103 ? -1.997 5.209 13.344 1.00 93.00 103 ASN A N 1
ATOM 848 C CA . ASN A 1 103 ? -1.482 5.864 14.552 1.00 93.00 103 ASN A CA 1
ATOM 849 C C . ASN A 1 103 ? -2.468 5.831 15.733 1.00 93.00 103 ASN A C 1
ATOM 851 O O . ASN A 1 103 ? -2.054 5.860 16.898 1.00 93.00 103 ASN A O 1
ATOM 855 N N . LYS A 1 104 ? -3.776 5.766 15.451 1.00 93.38 104 LYS A N 1
ATOM 856 C CA . LYS A 1 104 ? -4.815 5.634 16.477 1.00 93.38 104 LYS A CA 1
ATOM 857 C C . LYS A 1 104 ? -4.782 4.258 17.146 1.00 93.38 104 LYS A C 1
ATOM 859 O O . LYS A 1 104 ? -4.870 4.194 18.371 1.00 93.38 104 LYS A O 1
ATOM 864 N N . TYR A 1 105 ? -4.665 3.181 16.367 1.00 91.06 105 TYR A N 1
ATOM 865 C CA . TYR A 1 105 ? -4.854 1.810 16.865 1.00 91.06 105 TYR A CA 1
ATOM 866 C C . TYR A 1 105 ? -3.567 1.009 17.058 1.00 91.06 105 TYR A C 1
ATOM 868 O O . TYR A 1 105 ? -3.565 0.045 17.820 1.00 91.06 105 TYR A O 1
ATOM 876 N N . PHE A 1 106 ? -2.476 1.379 16.394 1.00 89.00 106 PHE A N 1
ATOM 877 C CA . PHE A 1 106 ? -1.257 0.586 16.368 1.00 89.00 106 PHE A CA 1
ATOM 878 C C . PHE A 1 106 ? -0.052 1.427 16.796 1.00 89.00 106 PHE A C 1
ATOM 880 O O . PHE A 1 106 ? 0.325 2.402 16.151 1.00 89.00 106 PHE A O 1
ATOM 887 N N . ARG A 1 107 ? 0.550 1.040 17.924 1.00 86.19 107 ARG A N 1
ATOM 888 C CA . ARG A 1 107 ? 1.713 1.705 18.527 1.00 86.19 107 ARG A CA 1
ATOM 889 C C . ARG A 1 107 ? 2.806 0.666 18.774 1.00 86.19 107 ARG A C 1
ATOM 891 O O . ARG A 1 107 ? 2.884 0.129 19.880 1.00 86.19 107 ARG A O 1
ATOM 898 N N . PRO A 1 108 ? 3.590 0.301 17.745 1.00 87.94 108 PRO A N 1
ATOM 899 C CA . PRO A 1 108 ? 4.685 -0.640 17.928 1.00 87.94 108 PRO A CA 1
ATOM 900 C C . PRO A 1 108 ? 5.799 0.003 18.761 1.00 87.94 108 PRO A C 1
ATOM 902 O O . PRO A 1 108 ? 5.909 1.226 18.831 1.00 87.94 108 PRO A O 1
ATOM 905 N N . GLN A 1 109 ? 6.659 -0.827 19.351 1.00 86.31 109 GLN A N 1
ATOM 906 C CA . GLN A 1 109 ? 7.885 -0.336 19.987 1.00 86.31 109 GLN A CA 1
ATOM 907 C C . GLN A 1 109 ? 8.843 0.286 18.961 1.00 86.31 109 GLN A C 1
ATOM 909 O O . GLN A 1 109 ? 9.448 1.316 19.240 1.00 86.31 109 GLN A O 1
ATOM 914 N N . ASP A 1 110 ? 8.939 -0.316 17.771 1.00 90.19 110 ASP A N 1
ATOM 915 C CA . ASP A 1 110 ? 9.689 0.222 16.636 1.00 90.19 110 ASP A CA 1
ATOM 916 C C . ASP A 1 110 ? 8.725 0.661 15.515 1.00 90.19 110 ASP A C 1
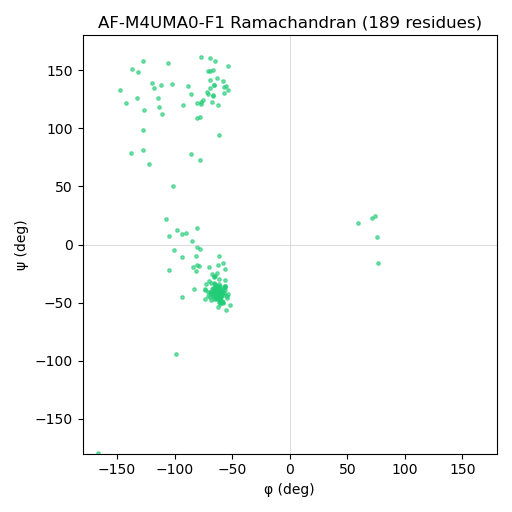ATOM 918 O O . ASP A 1 110 ? 8.065 -0.187 14.904 1.00 90.19 110 ASP A O 1
ATOM 922 N N . PRO A 1 111 ? 8.612 1.971 15.223 1.00 91.81 111 PRO A N 1
ATOM 923 C CA . PRO A 1 111 ? 7.752 2.479 14.161 1.00 91.81 111 PRO A CA 1
ATOM 924 C C . PRO A 1 111 ? 8.374 2.369 12.761 1.00 91.81 111 PRO A C 1
ATOM 926 O O . PRO A 1 111 ? 7.715 2.748 11.792 1.00 91.81 111 PRO A O 1
ATOM 929 N N . LYS A 1 112 ? 9.616 1.877 12.615 1.00 94.19 112 LYS A N 1
ATOM 930 C CA . LYS A 1 112 ? 10.348 1.874 11.339 1.00 94.19 112 LYS A CA 1
ATOM 931 C C . LYS A 1 112 ? 9.550 1.257 10.191 1.00 94.19 112 LYS A C 1
ATOM 933 O O . LYS A 1 112 ? 9.354 1.926 9.184 1.00 94.19 112 LYS A O 1
ATOM 938 N N . SER A 1 113 ? 9.016 0.045 10.348 1.00 92.88 113 SER A N 1
ATOM 939 C CA . SER A 1 113 ? 8.263 -0.623 9.272 1.00 92.88 113 SER A CA 1
ATOM 940 C C . SER A 1 113 ? 7.012 0.153 8.842 1.00 92.88 113 SER A C 1
ATOM 942 O O . SER A 1 113 ? 6.667 0.172 7.664 1.00 92.88 113 SER A O 1
ATOM 944 N N . ILE A 1 114 ? 6.346 0.837 9.777 1.00 94.69 114 ILE A N 1
ATOM 945 C CA . ILE A 1 114 ? 5.179 1.680 9.477 1.00 94.69 114 ILE A CA 1
ATOM 946 C C . ILE A 1 114 ? 5.608 2.936 8.721 1.00 94.69 114 ILE A C 1
ATOM 948 O O . ILE A 1 114 ? 4.977 3.318 7.735 1.00 94.69 114 ILE A O 1
ATOM 952 N N . ASN A 1 115 ? 6.691 3.570 9.170 1.00 95.62 115 ASN A N 1
ATOM 953 C CA . ASN A 1 115 ? 7.250 4.741 8.510 1.00 95.62 115 ASN A CA 1
ATOM 954 C C . ASN A 1 115 ? 7.695 4.400 7.083 1.00 95.62 115 ASN A C 1
ATOM 956 O O . ASN A 1 115 ? 7.360 5.135 6.154 1.00 95.62 115 ASN A O 1
ATOM 960 N N . ASP A 1 116 ? 8.369 3.264 6.898 1.00 96.56 116 ASP A N 1
ATOM 961 C CA . ASP A 1 116 ? 8.815 2.763 5.598 1.00 96.56 116 ASP A CA 1
ATOM 962 C C . ASP A 1 116 ? 7.611 2.468 4.685 1.00 96.56 116 ASP A C 1
ATOM 964 O O . ASP A 1 116 ? 7.588 2.922 3.535 1.00 96.56 116 ASP A O 1
ATOM 968 N N . MET A 1 117 ? 6.555 1.836 5.213 1.00 97.38 117 MET A N 1
ATOM 969 C CA . MET A 1 117 ? 5.287 1.631 4.505 1.00 97.38 117 MET A CA 1
ATOM 970 C C . MET A 1 117 ? 4.703 2.960 3.998 1.00 97.38 117 MET A C 1
ATOM 972 O O . MET A 1 117 ? 4.497 3.135 2.794 1.00 97.38 117 MET A O 1
ATOM 976 N N . PHE A 1 118 ? 4.470 3.944 4.875 1.00 97.56 118 PHE A N 1
ATOM 977 C CA . PHE A 1 118 ? 3.905 5.236 4.456 1.00 97.56 118 PHE A CA 1
ATOM 978 C C . PHE A 1 118 ? 4.838 6.025 3.535 1.00 97.56 118 PHE A C 1
ATOM 980 O O . PHE A 1 118 ? 4.367 6.708 2.617 1.00 97.56 118 PHE A O 1
ATOM 987 N N . SER A 1 119 ? 6.155 5.917 3.730 1.00 97.50 119 SER A N 1
ATOM 988 C CA . SER A 1 119 ? 7.144 6.515 2.834 1.00 97.50 119 SER A CA 1
ATOM 989 C C . SER A 1 119 ? 7.000 5.972 1.412 1.00 97.50 119 SER A C 1
ATOM 991 O O . SER A 1 119 ? 7.028 6.751 0.458 1.00 97.50 119 SER A O 1
ATOM 993 N N . THR A 1 120 ? 6.728 4.673 1.268 1.00 97.88 120 THR A N 1
ATOM 994 C CA . THR A 1 120 ? 6.517 4.018 -0.023 1.00 97.88 120 THR A CA 1
ATOM 995 C C . THR A 1 120 ? 5.228 4.483 -0.687 1.00 97.88 120 THR A C 1
ATOM 997 O O . THR A 1 120 ? 5.268 4.889 -1.849 1.00 97.88 120 THR A O 1
ATOM 1000 N N . PHE A 1 121 ? 4.102 4.523 0.037 1.00 97.50 121 PHE A N 1
ATOM 1001 C CA . PHE A 1 121 ? 2.844 5.065 -0.503 1.00 97.50 121 PHE A CA 1
ATOM 1002 C C . PHE A 1 121 ? 3.038 6.498 -1.033 1.00 97.50 121 PHE A C 1
ATOM 1004 O O . PHE A 1 121 ? 2.644 6.821 -2.157 1.00 97.50 121 PHE A O 1
ATOM 1011 N N . ARG A 1 122 ? 3.720 7.358 -0.264 1.00 96.69 122 ARG A N 1
ATOM 1012 C CA . ARG A 1 122 ? 4.035 8.735 -0.684 1.00 96.69 122 ARG A CA 1
ATOM 1013 C C . ARG A 1 122 ? 5.006 8.774 -1.868 1.00 96.69 122 ARG A C 1
ATOM 1015 O O . ARG A 1 122 ? 4.820 9.592 -2.769 1.00 96.69 122 ARG A O 1
ATOM 1022 N N . LYS A 1 123 ? 6.024 7.907 -1.893 1.00 96.50 123 LYS A N 1
ATOM 1023 C CA . LYS A 1 123 ? 7.007 7.786 -2.984 1.00 96.50 123 LYS A CA 1
ATOM 1024 C C . LYS A 1 123 ? 6.320 7.423 -4.298 1.00 96.50 123 LYS A C 1
ATOM 1026 O O . LYS A 1 123 ? 6.514 8.135 -5.280 1.00 96.50 123 LYS A O 1
ATOM 1031 N N . VAL A 1 124 ? 5.482 6.386 -4.306 1.00 96.19 124 VAL A N 1
ATOM 1032 C CA . VAL A 1 124 ? 4.706 5.955 -5.481 1.00 96.19 124 VAL A CA 1
ATOM 1033 C C . VAL A 1 124 ? 3.805 7.092 -5.975 1.00 96.19 124 VAL A C 1
ATOM 1035 O O . VAL A 1 124 ? 3.873 7.471 -7.147 1.00 96.19 124 VAL A O 1
ATOM 1038 N N . ARG A 1 125 ? 3.052 7.731 -5.067 1.00 94.06 125 ARG A N 1
ATOM 1039 C CA . ARG A 1 125 ? 2.183 8.868 -5.404 1.00 94.06 125 ARG A CA 1
ATOM 1040 C C . ARG A 1 125 ? 2.958 10.057 -5.986 1.00 94.06 125 ARG A C 1
ATOM 1042 O O . ARG A 1 125 ? 2.494 10.688 -6.933 1.00 94.06 125 ARG A O 1
ATOM 1049 N N . LYS A 1 126 ? 4.143 10.362 -5.448 1.00 93.50 126 LYS A N 1
ATOM 1050 C CA . LYS A 1 126 ? 5.016 11.440 -5.942 1.00 93.50 126 LYS A CA 1
ATOM 1051 C C . LYS A 1 126 ? 5.598 11.116 -7.317 1.00 93.50 126 LYS A C 1
ATOM 1053 O O . LYS A 1 126 ? 5.671 11.999 -8.166 1.00 93.50 126 LYS A O 1
ATOM 1058 N N . LEU A 1 127 ? 6.017 9.869 -7.546 1.00 92.38 127 L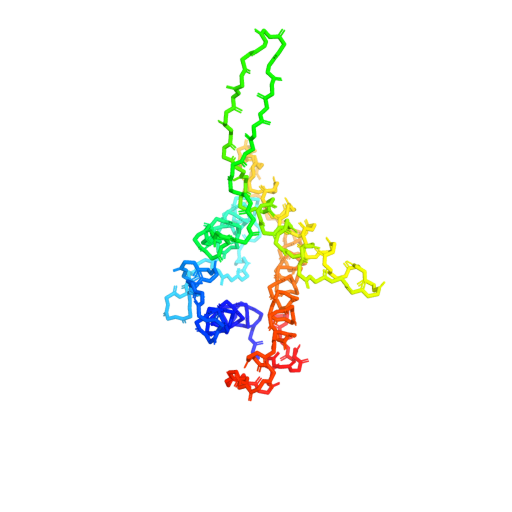EU A N 1
ATOM 1059 C CA . LEU A 1 127 ? 6.549 9.436 -8.840 1.00 92.38 127 LEU A CA 1
ATOM 1060 C C . LEU A 1 127 ? 5.483 9.512 -9.938 1.00 92.38 127 LEU A C 1
ATOM 1062 O O . LEU A 1 127 ? 5.800 9.968 -11.031 1.00 92.38 127 LEU A O 1
ATOM 1066 N N . ARG A 1 128 ? 4.220 9.180 -9.634 1.00 87.00 128 ARG A N 1
ATOM 1067 C CA . ARG A 1 128 ? 3.095 9.314 -10.577 1.00 87.00 128 ARG A CA 1
ATOM 1068 C C . ARG A 1 128 ? 2.940 10.736 -11.123 1.00 87.00 128 ARG A C 1
ATOM 1070 O O . ARG A 1 128 ? 2.530 10.913 -12.264 1.00 87.00 128 ARG A O 1
ATOM 1077 N N . GLN A 1 129 ? 3.214 11.750 -10.304 1.00 76.75 129 GLN A N 1
ATOM 1078 C CA . GLN A 1 129 ? 3.041 13.155 -10.685 1.00 76.75 129 GLN A CA 1
ATOM 1079 C C . GLN A 1 129 ? 4.169 13.685 -11.584 1.00 76.75 129 GLN A C 1
ATOM 1081 O O . GLN A 1 129 ? 4.093 14.827 -12.035 1.00 76.75 129 GLN A O 1
ATOM 1086 N N . LYS A 1 130 ? 5.214 12.891 -11.863 1.00 73.69 130 LYS A N 1
ATOM 1087 C CA . LYS A 1 130 ? 6.269 13.287 -12.798 1.00 73.69 130 LYS A CA 1
ATOM 1088 C C . LYS A 1 130 ? 5.766 13.129 -14.243 1.00 73.69 130 LYS A C 1
ATOM 1090 O O . LYS A 1 130 ? 5.381 12.027 -14.628 1.00 73.69 130 LYS A O 1
ATOM 1095 N N . PRO A 1 131 ? 5.749 14.201 -15.053 1.00 63.84 131 PRO A N 1
ATOM 1096 C CA . PRO A 1 131 ? 5.260 14.131 -16.425 1.00 63.84 131 PRO A CA 1
ATOM 1097 C C . PRO A 1 131 ? 6.161 13.249 -17.298 1.00 63.84 131 PRO A C 1
ATOM 1099 O O . PRO A 1 131 ? 7.382 13.379 -17.274 1.00 63.84 131 PRO A O 1
ATOM 1102 N N . ALA A 1 132 ? 5.547 12.415 -18.140 1.00 58.75 132 ALA A N 1
ATOM 1103 C CA . ALA A 1 132 ? 6.239 11.518 -19.070 1.00 58.75 132 ALA A CA 1
ATOM 1104 C C . ALA A 1 132 ? 6.730 12.206 -20.366 1.00 58.75 132 ALA A C 1
ATOM 1106 O O . ALA A 1 132 ? 7.070 11.534 -21.337 1.00 58.75 132 ALA A O 1
ATOM 1107 N N . HIS A 1 133 ? 6.758 13.541 -20.415 1.00 51.66 133 HIS A N 1
ATOM 1108 C CA . HIS A 1 133 ? 6.988 14.321 -21.638 1.00 51.66 133 HIS A CA 1
ATOM 1109 C C . HIS A 1 133 ? 8.421 14.853 -21.760 1.00 51.66 133 HIS A C 1
ATOM 1111 O O . HIS A 1 133 ? 8.638 16.036 -22.018 1.00 51.66 133 HIS A O 1
ATOM 1117 N N . ARG A 1 134 ? 9.421 13.986 -21.589 1.00 58.97 134 ARG A N 1
ATOM 1118 C CA . ARG A 1 134 ? 10.778 14.279 -22.069 1.00 58.97 134 ARG A CA 1
ATOM 1119 C C . ARG A 1 134 ? 10.903 13.809 -23.516 1.00 58.97 134 ARG A C 1
ATOM 1121 O O . ARG A 1 134 ? 10.473 12.711 -23.850 1.00 58.97 134 ARG A O 1
ATOM 1128 N N . ILE A 1 135 ? 11.520 14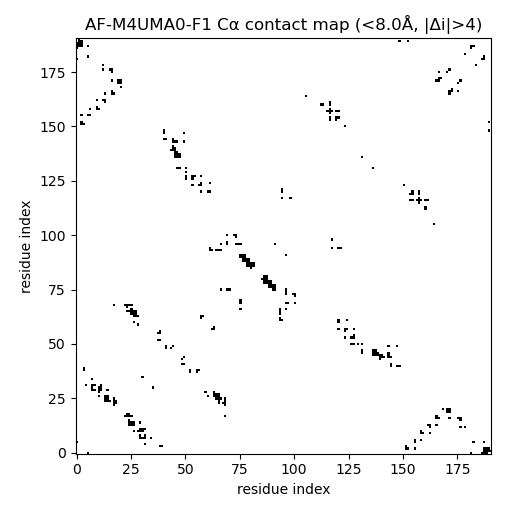.628 -24.369 1.00 56.50 135 ILE A N 1
ATOM 1129 C CA . ILE A 1 135 ? 11.697 14.364 -25.814 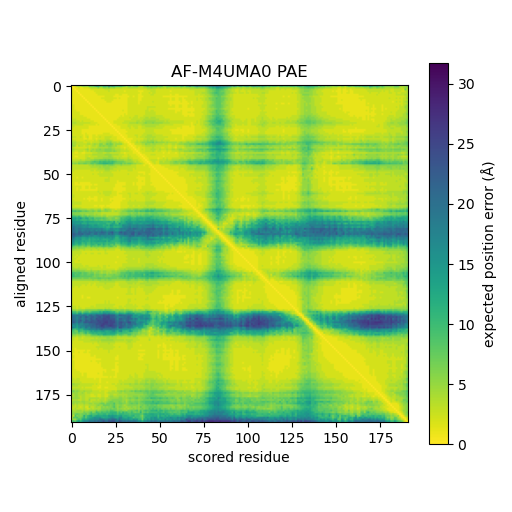1.00 56.50 135 ILE A CA 1
ATOM 1130 C C . ILE A 1 135 ? 12.417 13.014 -26.073 1.00 56.50 135 ILE A C 1
ATOM 1132 O O . ILE A 1 135 ? 12.205 12.398 -27.112 1.00 56.50 135 ILE A O 1
ATOM 1136 N N . ASN A 1 136 ? 13.159 12.488 -25.084 1.00 59.97 136 ASN A N 1
ATOM 1137 C CA . ASN A 1 136 ? 13.872 11.203 -25.129 1.00 59.97 136 ASN A CA 1
ATOM 1138 C C . ASN A 1 136 ? 13.244 10.075 -24.269 1.00 59.97 136 ASN A C 1
ATOM 1140 O O . ASN A 1 136 ? 13.934 9.115 -23.932 1.00 59.97 136 ASN A O 1
ATOM 1144 N N . ALA A 1 137 ? 11.951 10.135 -23.923 1.00 64.00 137 ALA A N 1
ATOM 1145 C CA . ALA A 1 137 ? 11.305 9.193 -22.988 1.00 64.00 137 ALA A CA 1
ATOM 1146 C C . ALA A 1 137 ? 11.297 7.702 -23.417 1.00 64.00 137 ALA A C 1
ATOM 1148 O O . ALA A 1 137 ? 10.948 6.833 -22.618 1.00 64.00 137 ALA A O 1
ATOM 1149 N N . ASN A 1 138 ? 11.680 7.394 -24.662 1.00 73.44 138 ASN A N 1
ATOM 1150 C CA . ASN A 1 138 ? 11.714 6.036 -25.226 1.00 73.44 138 ASN A CA 1
ATOM 1151 C C . ASN A 1 138 ? 13.131 5.438 -25.341 1.00 73.44 138 ASN A C 1
ATOM 1153 O O . ASN A 1 138 ? 13.306 4.366 -25.936 1.00 73.44 138 ASN A O 1
ATOM 1157 N N . VAL A 1 139 ? 14.147 6.120 -24.804 1.00 78.12 139 VAL A N 1
ATOM 1158 C CA . VAL A 1 139 ? 15.513 5.584 -24.727 1.00 78.12 139 VAL A CA 1
ATOM 1159 C C . VAL A 1 139 ? 15.542 4.431 -23.722 1.00 78.12 139 VAL A C 1
ATOM 1161 O O . VAL A 1 139 ? 14.947 4.514 -22.649 1.00 78.12 139 VAL A O 1
ATOM 1164 N N . PHE A 1 140 ? 16.194 3.334 -24.107 1.00 81.25 140 PHE A N 1
ATOM 1165 C CA . PHE A 1 140 ? 16.385 2.177 -23.237 1.00 81.25 140 PHE A CA 1
ATOM 1166 C C . PHE A 1 140 ? 17.404 2.503 -22.141 1.00 81.25 140 PHE A C 1
ATOM 1168 O O . PHE A 1 140 ? 18.493 2.985 -22.451 1.00 81.25 140 PHE A O 1
ATOM 1175 N N . ASP A 1 141 ? 17.068 2.196 -20.890 1.00 82.94 141 ASP A N 1
ATOM 1176 C CA . ASP A 1 141 ? 17.948 2.406 -19.739 1.00 82.94 141 ASP A CA 1
ATOM 1177 C C . ASP A 1 141 ? 17.808 1.256 -18.726 1.00 82.94 141 ASP A C 1
ATOM 1179 O O . ASP A 1 141 ? 16.726 0.982 -18.206 1.00 82.94 141 ASP A O 1
ATOM 1183 N N . GLN A 1 142 ? 18.914 0.569 -18.428 1.00 85.19 142 GLN A N 1
ATOM 1184 C CA . GLN A 1 142 ? 18.933 -0.540 -17.468 1.00 85.19 142 GLN A CA 1
ATOM 1185 C C . GLN A 1 142 ? 18.668 -0.085 -16.026 1.00 85.19 142 GLN A C 1
ATOM 1187 O O . GLN A 1 142 ? 18.157 -0.867 -15.221 1.00 85.19 142 GLN A O 1
ATOM 1192 N N . GLU A 1 143 ? 18.957 1.173 -15.687 1.00 89.75 143 GLU A N 1
ATOM 1193 C CA . GLU A 1 143 ? 18.666 1.715 -14.360 1.00 89.75 143 GLU A CA 1
ATOM 1194 C C . GLU A 1 143 ? 17.158 1.793 -14.104 1.00 89.75 143 GLU A C 1
ATOM 1196 O O . GLU A 1 143 ? 16.718 1.636 -12.964 1.00 89.75 143 GLU A O 1
ATOM 1201 N N . ILE A 1 144 ? 16.341 1.928 -15.155 1.00 90.38 144 ILE A N 1
ATOM 1202 C CA . ILE A 1 144 ? 14.877 1.882 -15.046 1.00 90.38 144 ILE A CA 1
ATOM 1203 C C . ILE A 1 144 ? 14.409 0.512 -14.554 1.00 90.38 144 ILE A C 1
ATOM 1205 O O . ILE A 1 144 ? 13.497 0.433 -13.729 1.00 90.38 144 ILE A O 1
ATOM 1209 N N . PHE A 1 145 ? 15.044 -0.571 -15.007 1.00 90.12 145 PHE A N 1
ATOM 1210 C CA . PHE A 1 145 ? 14.705 -1.915 -14.544 1.00 90.12 145 PHE A CA 1
ATOM 1211 C C . PHE A 1 145 ? 15.001 -2.078 -13.047 1.00 90.12 145 PHE A C 1
ATOM 1213 O O . PHE A 1 145 ? 14.149 -2.545 -12.290 1.00 90.12 145 PHE A O 1
ATOM 1220 N N . LYS A 1 146 ? 16.171 -1.611 -12.589 1.00 92.25 146 LYS A N 1
ATOM 1221 C CA . LYS A 1 146 ? 16.536 -1.622 -11.161 1.00 92.25 146 LYS A CA 1
ATOM 1222 C C . LYS A 1 146 ? 15.569 -0.784 -10.323 1.00 92.25 146 LYS A C 1
ATOM 1224 O O . LYS A 1 146 ? 15.130 -1.228 -9.263 1.00 92.25 146 LYS A O 1
ATOM 1229 N N . GLN A 1 147 ? 15.194 0.399 -10.814 1.00 93.81 147 GLN A N 1
ATOM 1230 C CA . GLN A 1 147 ? 14.216 1.269 -10.159 1.00 93.81 147 GLN A CA 1
ATOM 1231 C C . GLN A 1 147 ? 12.842 0.608 -10.054 1.00 93.81 147 GLN A C 1
ATOM 1233 O O . GLN A 1 147 ? 12.231 0.657 -8.988 1.00 93.81 147 GLN A O 1
ATOM 1238 N N . GLN A 1 148 ? 12.363 -0.035 -11.125 1.00 94.75 148 GLN A N 1
ATOM 1239 C CA . GLN A 1 148 ? 11.100 -0.772 -11.102 1.00 94.75 148 GLN A CA 1
ATOM 1240 C C . GLN A 1 148 ? 11.146 -1.907 -10.081 1.00 94.75 148 GLN A C 1
ATOM 1242 O O . GLN A 1 148 ? 10.226 -2.034 -9.273 1.00 94.75 148 GLN A O 1
ATOM 1247 N N . ARG A 1 149 ? 12.223 -2.701 -10.096 1.00 94.25 149 ARG A N 1
ATOM 1248 C CA . ARG A 1 149 ? 12.406 -3.829 -9.182 1.00 94.25 149 ARG A CA 1
ATOM 1249 C C . ARG A 1 149 ? 12.368 -3.378 -7.726 1.00 94.25 149 ARG A C 1
ATOM 1251 O O . ARG A 1 149 ? 11.602 -3.926 -6.942 1.00 94.25 149 ARG A O 1
ATOM 1258 N N . GLN A 1 150 ? 13.135 -2.348 -7.374 1.00 95.75 150 GLN A N 1
ATOM 1259 C CA . GLN A 1 150 ? 13.113 -1.827 -6.009 1.00 95.75 150 GLN A CA 1
ATOM 1260 C C . GLN A 1 150 ? 11.726 -1.290 -5.638 1.00 95.75 150 GLN A C 1
ATOM 1262 O O . GLN A 1 150 ? 11.242 -1.544 -4.544 1.00 95.75 150 GLN A O 1
ATOM 1267 N N . LEU A 1 151 ? 11.055 -0.590 -6.558 1.00 96.69 151 LEU A N 1
ATOM 1268 C CA . LEU A 1 151 ? 9.737 -0.019 -6.292 1.00 96.69 151 LEU A CA 1
ATOM 1269 C C . LEU A 1 151 ? 8.666 -1.087 -6.032 1.00 96.69 151 LEU A C 1
ATOM 1271 O O . LEU A 1 151 ? 7.812 -0.878 -5.175 1.00 96.69 151 LEU A O 1
ATOM 1275 N N . VAL A 1 152 ? 8.691 -2.215 -6.754 1.00 96.62 152 VAL A N 1
ATOM 1276 C CA . VAL A 1 152 ? 7.733 -3.307 -6.518 1.00 96.62 152 VAL A CA 1
ATOM 1277 C C . VAL A 1 152 ? 8.031 -4.062 -5.221 1.00 96.62 152 VAL A C 1
ATOM 1279 O O . VAL A 1 152 ? 7.084 -4.448 -4.540 1.00 96.62 152 VAL A O 1
ATOM 1282 N N . ILE A 1 153 ? 9.307 -4.208 -4.839 1.00 96.31 153 ILE A N 1
ATOM 1283 C CA . ILE A 1 153 ? 9.705 -4.758 -3.531 1.00 96.31 153 ILE A CA 1
ATOM 1284 C C . ILE A 1 153 ? 9.180 -3.864 -2.407 1.00 96.31 153 ILE A C 1
ATOM 1286 O O . ILE A 1 153 ? 8.413 -4.338 -1.572 1.00 96.31 153 ILE A O 1
ATOM 1290 N N . ASP A 1 154 ? 9.483 -2.562 -2.457 1.00 97.25 154 ASP A N 1
ATOM 1291 C CA . ASP A 1 154 ? 9.007 -1.587 -1.469 1.00 97.25 154 ASP A CA 1
ATOM 1292 C C . ASP A 1 154 ? 7.470 -1.632 -1.346 1.00 97.25 154 ASP A C 1
ATOM 1294 O O . ASP A 1 154 ? 6.902 -1.604 -0.248 1.00 97.25 154 ASP A O 1
ATOM 1298 N N . ALA A 1 155 ? 6.771 -1.699 -2.486 1.00 97.75 155 ALA A N 1
ATOM 1299 C CA . ALA A 1 155 ? 5.314 -1.738 -2.533 1.00 97.75 155 ALA A CA 1
ATOM 1300 C C . ALA A 1 155 ? 4.742 -3.028 -1.935 1.00 97.75 155 ALA A C 1
ATOM 1302 O O . ALA A 1 155 ? 3.784 -2.963 -1.163 1.00 97.75 155 ALA A O 1
ATOM 1303 N N . TYR A 1 156 ? 5.328 -4.181 -2.260 1.00 97.31 156 TYR A N 1
ATOM 1304 C CA . TYR A 1 156 ? 4.950 -5.459 -1.667 1.00 97.31 156 TYR A CA 1
ATOM 1305 C C . TYR A 1 156 ? 5.153 -5.447 -0.148 1.00 97.31 156 TYR A C 1
ATOM 1307 O O . TYR A 1 156 ? 4.211 -5.742 0.587 1.00 97.31 156 TYR A O 1
ATOM 1315 N N . ASP A 1 157 ? 6.323 -5.019 0.330 1.00 96.12 157 ASP A N 1
ATOM 1316 C CA . ASP A 1 157 ? 6.619 -4.949 1.764 1.00 96.12 157 ASP A CA 1
ATOM 1317 C C . ASP A 1 157 ? 5.660 -4.006 2.500 1.00 96.12 157 ASP A C 1
ATOM 1319 O O . ASP A 1 157 ? 5.225 -4.292 3.619 1.00 96.12 157 ASP A O 1
ATOM 1323 N N . SER A 1 158 ? 5.257 -2.910 1.855 1.00 97.69 158 SER A N 1
ATOM 1324 C CA . SER A 1 158 ? 4.270 -1.970 2.392 1.00 97.69 158 SER A CA 1
ATOM 1325 C C . SER A 1 158 ? 2.889 -2.606 2.561 1.00 97.69 158 SER A C 1
ATOM 1327 O O . SER A 1 158 ? 2.264 -2.466 3.613 1.00 97.69 158 SER A O 1
ATOM 1329 N N . VAL A 1 159 ? 2.404 -3.330 1.550 1.00 97.56 159 VAL A N 1
ATOM 1330 C CA . VAL A 1 159 ? 1.106 -4.018 1.628 1.00 97.56 159 VAL A CA 1
ATOM 1331 C C . VAL A 1 159 ? 1.172 -5.174 2.634 1.00 97.56 159 VAL A C 1
ATOM 1333 O O . VAL A 1 159 ? 0.284 -5.306 3.475 1.00 97.56 159 VAL A O 1
ATOM 1336 N N . ARG A 1 160 ? 2.263 -5.944 2.652 1.00 96.31 160 ARG A N 1
ATOM 1337 C CA . ARG A 1 160 ? 2.494 -6.990 3.659 1.00 96.31 160 ARG A CA 1
ATOM 1338 C C . ARG A 1 160 ? 2.509 -6.421 5.080 1.00 96.31 160 ARG A C 1
ATOM 1340 O O . ARG A 1 160 ? 1.925 -7.012 5.987 1.00 96.31 160 ARG A O 1
ATOM 1347 N N . THR A 1 161 ? 3.137 -5.262 5.285 1.00 96.12 161 THR A N 1
ATOM 1348 C CA . THR A 1 161 ? 3.145 -4.565 6.582 1.00 96.12 161 THR A CA 1
ATOM 1349 C C . THR A 1 161 ? 1.726 -4.210 7.018 1.00 96.12 161 THR A C 1
ATOM 1351 O O . THR A 1 161 ? 1.364 -4.450 8.169 1.00 96.12 161 THR A O 1
ATOM 1354 N N . LEU A 1 162 ? 0.879 -3.730 6.102 1.00 97.31 162 LEU A N 1
ATOM 1355 C CA . LEU A 1 162 ? -0.541 -3.508 6.380 1.00 97.31 162 LEU A CA 1
ATOM 1356 C C . LEU A 1 162 ? -1.261 -4.804 6.786 1.00 97.31 162 LEU A C 1
ATOM 1358 O O . LEU A 1 162 ? -1.970 -4.808 7.795 1.00 97.31 162 LEU A O 1
ATOM 1362 N N . ARG A 1 163 ? -1.046 -5.925 6.083 1.00 96.31 163 ARG A N 1
ATOM 1363 C CA . ARG A 1 163 ? -1.599 -7.222 6.511 1.00 96.31 163 ARG A CA 1
ATOM 1364 C C . ARG A 1 163 ? -1.140 -7.583 7.924 1.00 96.31 163 ARG A C 1
ATOM 1366 O O . ARG A 1 163 ? -1.949 -8.034 8.730 1.00 96.31 163 ARG A O 1
ATOM 1373 N N . MET A 1 164 ? 0.135 -7.376 8.254 1.00 94.38 164 MET A N 1
ATOM 1374 C CA . MET A 1 164 ? 0.660 -7.639 9.599 1.00 94.38 164 MET A CA 1
ATOM 1375 C C . MET A 1 164 ? 0.020 -6.741 10.666 1.00 94.38 164 MET A C 1
ATOM 1377 O O . MET A 1 164 ? -0.247 -7.211 11.771 1.00 94.38 164 MET A O 1
ATOM 1381 N N . ILE A 1 165 ? -0.276 -5.476 10.351 1.00 95.19 165 ILE A N 1
ATOM 1382 C CA . ILE A 1 165 ? -1.033 -4.587 11.245 1.00 95.19 165 ILE A CA 1
ATOM 1383 C C . ILE A 1 165 ? -2.426 -5.177 11.507 1.00 95.19 165 ILE A C 1
ATOM 1385 O O . ILE A 1 165 ? -2.808 -5.335 12.666 1.00 95.19 165 ILE A O 1
ATOM 1389 N N . LEU A 1 166 ? -3.157 -5.581 10.462 1.00 95.56 166 LEU A N 1
ATOM 1390 C CA . LEU A 1 166 ? -4.487 -6.191 10.607 1.00 95.56 166 LEU A CA 1
ATOM 1391 C C . LEU A 1 166 ? -4.451 -7.539 11.336 1.00 95.56 166 LEU A C 1
ATOM 1393 O O . LEU A 1 166 ? -5.339 -7.826 12.134 1.00 95.56 166 LEU A O 1
ATOM 1397 N N . ALA A 1 167 ? -3.395 -8.331 11.147 1.00 94.56 167 ALA A N 1
ATOM 1398 C CA . ALA A 1 167 ? -3.194 -9.597 11.851 1.00 94.56 167 ALA A CA 1
ATOM 1399 C C . ALA A 1 167 ? -3.070 -9.433 13.378 1.00 94.56 167 ALA A C 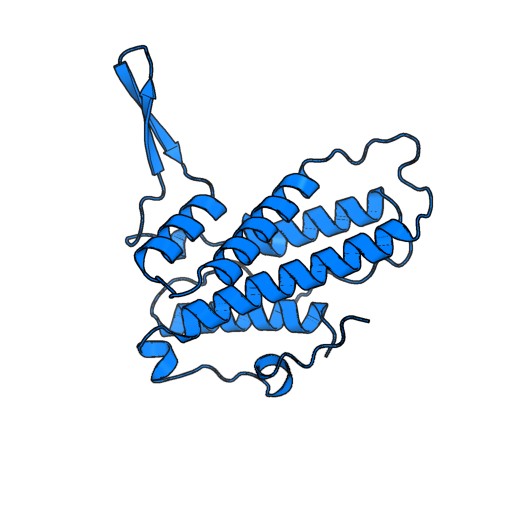1
ATOM 1401 O O . ALA A 1 167 ? -3.244 -10.397 14.122 1.00 94.56 167 ALA A O 1
ATOM 1402 N N . ASN A 1 168 ? -2.793 -8.220 13.870 1.00 92.94 168 ASN A N 1
ATOM 1403 C CA . ASN A 1 168 ? -2.798 -7.930 15.301 1.00 92.94 168 ASN A CA 1
ATOM 1404 C C . ASN A 1 168 ? -4.199 -7.671 15.878 1.00 92.94 168 ASN A C 1
ATOM 1406 O O . ASN A 1 168 ? -4.337 -7.632 17.101 1.00 92.94 168 ASN A O 1
ATOM 1410 N N . HIS A 1 169 ? -5.229 -7.526 15.041 1.00 93.94 169 HIS A N 1
ATOM 1411 C CA . HIS A 1 169 ? -6.598 -7.321 15.503 1.00 93.94 169 HIS A CA 1
ATOM 1412 C C . HIS A 1 169 ? -7.126 -8.565 16.251 1.00 93.94 169 HIS A C 1
ATOM 1414 O O . HIS A 1 169 ? -6.923 -9.683 15.768 1.00 93.94 169 HIS A O 1
ATOM 1420 N N . PRO A 1 170 ? -7.828 -8.417 17.395 1.00 93.44 170 PRO A N 1
ATOM 1421 C CA . PRO A 1 170 ? -8.297 -9.550 18.200 1.00 93.44 170 PRO A CA 1
ATOM 1422 C C . PRO A 1 170 ? -9.118 -10.579 17.416 1.00 93.44 170 PRO A C 1
ATOM 1424 O O . PRO A 1 170 ? -8.884 -11.779 17.553 1.00 93.44 170 PRO A O 1
ATOM 1427 N N . ASP A 1 171 ? -10.029 -10.119 16.557 1.00 95.00 171 ASP A N 1
ATOM 1428 C CA . ASP A 1 171 ? -10.879 -11.015 15.764 1.00 95.00 171 ASP A CA 1
ATOM 1429 C C . ASP A 1 171 ? -10.090 -11.791 14.704 1.00 95.00 171 ASP A C 1
ATOM 1431 O O . ASP A 1 171 ? -10.364 -12.968 14.478 1.00 95.00 171 ASP A O 1
ATOM 1435 N N . ILE A 1 172 ? -9.042 -11.186 14.134 1.00 95.31 172 ILE A N 1
ATOM 1436 C CA . ILE A 1 172 ? -8.151 -11.867 13.185 1.00 95.31 172 ILE A CA 1
ATOM 1437 C C . ILE A 1 172 ? -7.249 -12.865 13.903 1.00 95.31 172 ILE A C 1
ATOM 1439 O O . ILE A 1 172 ? -7.031 -13.961 13.404 1.00 95.31 172 ILE A O 1
ATOM 1443 N N . ARG A 1 173 ? -6.754 -12.538 15.101 1.00 93.19 173 ARG A N 1
ATOM 1444 C CA . ARG A 1 173 ? -5.992 -13.501 15.913 1.00 93.19 173 ARG A CA 1
ATOM 1445 C C . ARG A 1 173 ? -6.835 -14.709 16.313 1.00 93.19 173 ARG A C 1
ATOM 1447 O O . ARG A 1 173 ? -6.303 -15.810 16.404 1.00 93.19 173 ARG A O 1
ATOM 1454 N N . ARG A 1 174 ? -8.131 -14.502 16.573 1.00 94.19 174 ARG A N 1
ATOM 1455 C CA . ARG A 1 174 ? -9.071 -15.575 16.921 1.00 94.19 174 ARG A CA 1
ATOM 1456 C C . ARG A 1 174 ? -9.435 -16.433 15.709 1.00 94.19 174 ARG A C 1
ATOM 1458 O O . ARG A 1 174 ? -9.578 -17.640 15.863 1.00 94.19 174 ARG A O 1
ATOM 1465 N N . ASN A 1 175 ? -9.606 -15.814 14.544 1.00 92.88 175 ASN A N 1
ATOM 1466 C CA . ASN A 1 175 ? -9.993 -16.489 13.312 1.00 92.88 175 ASN A CA 1
ATOM 1467 C C . ASN A 1 175 ? -9.180 -15.948 12.122 1.00 92.88 175 ASN A C 1
ATOM 1469 O O . ASN A 1 175 ? -9.671 -15.087 11.384 1.00 92.88 175 ASN A O 1
ATOM 1473 N N . PRO A 1 176 ? -7.922 -16.390 11.952 1.00 91.56 176 PRO A N 1
ATOM 1474 C CA . PRO A 1 176 ? -7.086 -15.906 10.865 1.00 91.56 176 PRO A CA 1
ATOM 1475 C C . PRO A 1 176 ? -7.613 -16.422 9.519 1.00 91.56 176 PRO A C 1
ATOM 1477 O O . PRO A 1 176 ? -8.037 -17.576 9.431 1.00 91.56 176 PRO A O 1
ATOM 1480 N N . PRO A 1 177 ? -7.578 -15.604 8.452 1.00 91.38 177 PRO A N 1
ATOM 1481 C CA . PRO A 1 177 ? -7.900 -16.089 7.116 1.00 91.38 177 PRO A CA 1
ATOM 1482 C C . PRO A 1 177 ? -6.863 -17.121 6.655 1.00 91.38 177 PRO A C 1
ATOM 1484 O O . PRO A 1 177 ? -5.721 -17.114 7.116 1.00 91.38 177 PRO A O 1
ATOM 1487 N N . ASP A 1 178 ? -7.249 -17.968 5.701 1.00 90.19 178 ASP A N 1
ATOM 1488 C CA . ASP A 1 178 ? -6.315 -18.885 5.049 1.00 90.19 178 ASP A CA 1
ATOM 1489 C C . ASP A 1 178 ? -5.286 -18.101 4.215 1.00 90.19 178 ASP A C 1
ATOM 1491 O O . ASP A 1 178 ? -5.643 -17.239 3.403 1.00 90.19 178 ASP A O 1
ATOM 1495 N N . ILE A 1 179 ? -4.003 -18.378 4.447 1.00 88.88 179 ILE A N 1
ATOM 1496 C CA . ILE A 1 179 ? -2.863 -17.726 3.796 1.00 88.88 179 ILE A CA 1
ATOM 1497 C C . ILE A 1 179 ? -1.911 -18.829 3.351 1.00 88.88 179 ILE A C 1
ATOM 1499 O O . ILE A 1 179 ? -1.464 -19.633 4.168 1.00 88.88 179 ILE A O 1
ATOM 1503 N N . SER A 1 180 ? -1.544 -18.837 2.066 1.00 86.69 180 SER A N 1
ATOM 1504 C CA . SER A 1 180 ? -0.587 -19.818 1.556 1.00 86.69 180 SER A CA 1
ATOM 1505 C C . SER A 1 180 ? 0.745 -19.738 2.315 1.00 86.69 180 SER A C 1
ATOM 1507 O O . SER A 1 180 ? 1.247 -18.654 2.620 1.00 86.69 180 SER A O 1
ATOM 1509 N N . GLU A 1 181 ? 1.355 -20.891 2.598 1.00 84.81 181 GLU A N 1
ATOM 1510 C CA . GLU A 1 181 ? 2.587 -20.961 3.395 1.00 84.81 181 GLU A CA 1
ATOM 1511 C C . GLU A 1 181 ? 3.718 -20.103 2.800 1.00 84.81 181 GLU A C 1
ATOM 1513 O O . GLU A 1 181 ? 4.426 -19.398 3.521 1.00 84.81 181 GLU A O 1
ATOM 1518 N N . ARG A 1 182 ? 3.835 -20.097 1.466 1.00 85.31 182 ARG A N 1
ATOM 1519 C CA . ARG A 1 182 ? 4.810 -19.279 0.729 1.00 85.31 182 ARG A CA 1
ATOM 1520 C C . ARG A 1 182 ? 4.612 -17.782 0.964 1.00 85.31 182 ARG A C 1
ATOM 1522 O O . ARG A 1 182 ? 5.591 -17.071 1.183 1.00 85.31 182 ARG A O 1
ATOM 1529 N N . LEU A 1 183 ? 3.365 -17.309 0.939 1.00 85.69 183 LEU A N 1
ATOM 1530 C CA . LEU A 1 183 ? 3.048 -15.900 1.168 1.00 85.69 183 LEU A CA 1
ATOM 1531 C C . LEU A 1 183 ? 3.265 -15.512 2.634 1.00 85.69 183 LEU A C 1
ATOM 1533 O O . LEU A 1 183 ? 3.854 -14.473 2.927 1.00 85.69 183 LEU A O 1
ATOM 1537 N N . PHE A 1 184 ? 2.874 -16.390 3.561 1.00 83.12 184 PHE A N 1
ATOM 1538 C CA . PHE A 1 184 ? 3.090 -16.185 4.990 1.00 83.12 184 PHE A CA 1
ATOM 1539 C C . PHE A 1 184 ? 4.582 -16.008 5.318 1.00 83.12 184 PHE A C 1
ATOM 1541 O O . PHE A 1 184 ? 4.970 -15.025 5.963 1.00 83.12 184 PHE A O 1
ATOM 1548 N N . LYS A 1 185 ? 5.426 -16.914 4.805 1.00 82.44 185 LYS A N 1
ATOM 1549 C CA . LYS A 1 185 ? 6.886 -16.873 4.979 1.00 82.44 185 LYS A CA 1
ATOM 1550 C C . LYS A 1 185 ? 7.561 -15.732 4.209 1.00 82.44 185 LYS A C 1
ATOM 1552 O O . LYS A 1 185 ? 8.659 -15.328 4.576 1.00 82.44 185 LYS A O 1
ATOM 1557 N N . GLY A 1 186 ? 6.902 -15.169 3.194 1.00 75.69 186 GLY A N 1
ATOM 1558 C CA . GLY A 1 186 ? 7.488 -14.155 2.314 1.00 75.69 186 GLY A CA 1
ATOM 1559 C C . GLY A 1 186 ? 8.507 -14.730 1.325 1.00 75.69 186 GLY A C 1
ATOM 1560 O O . GLY A 1 186 ? 9.379 -14.006 0.856 1.00 75.69 186 GLY A O 1
ATOM 1561 N N . GLU A 1 187 ? 8.410 -16.023 1.005 1.00 82.25 187 GLU A N 1
ATOM 1562 C CA . GLU A 1 187 ? 9.282 -16.722 0.052 1.00 82.25 187 GLU A CA 1
ATOM 1563 C C . GLU A 1 187 ? 8.863 -16.406 -1.393 1.00 82.25 187 GLU A C 1
ATOM 1565 O O . GLU A 1 187 ? 8.236 -17.206 -2.102 1.00 82.25 187 GLU A O 1
ATOM 1570 N N . ILE A 1 188 ? 9.163 -15.184 -1.820 1.00 81.00 188 ILE A N 1
ATOM 1571 C CA . ILE A 1 188 ? 8.698 -14.624 -3.087 1.00 81.00 188 ILE A CA 1
ATOM 1572 C C . ILE A 1 188 ? 9.868 -14.445 -4.046 1.00 81.00 188 ILE A C 1
ATOM 1574 O O . ILE A 1 188 ? 10.937 -13.979 -3.670 1.00 81.00 188 ILE A O 1
ATOM 1578 N N . CYS A 1 189 ? 9.637 -14.810 -5.308 1.00 74.81 189 CYS A N 1
ATOM 1579 C CA . CYS A 1 189 ? 10.568 -14.552 -6.398 1.00 74.81 189 CYS A CA 1
ATOM 1580 C C . CYS A 1 189 ? 10.443 -13.082 -6.805 1.00 74.81 189 CYS A C 1
ATOM 1582 O O . CYS A 1 189 ? 9.417 -12.668 -7.359 1.00 74.81 189 CYS A O 1
ATOM 1584 N N . ASP A 1 190 ? 11.479 -12.311 -6.499 1.00 71.69 190 ASP A N 1
ATOM 1585 C CA . ASP A 1 190 ? 11.660 -10.899 -6.844 1.00 71.69 190 ASP A CA 1
ATOM 1586 C C . ASP A 1 190 ? 12.540 -10.713 -8.103 1.00 71.69 190 ASP A C 1
ATOM 1588 O O . ASP A 1 190 ? 12.997 -9.604 -8.403 1.00 71.69 190 ASP A O 1
ATOM 1592 N N . MET A 1 191 ? 12.779 -11.814 -8.827 1.00 52.69 191 MET A N 1
ATOM 1593 C CA . MET A 1 191 ? 13.507 -11.916 -10.096 1.00 52.69 191 MET A CA 1
ATOM 1594 C C . MET A 1 191 ? 12.582 -12.371 -11.218 1.00 52.69 191 MET A C 1
ATOM 1596 O O . MET A 1 191 ? 11.740 -13.266 -10.958 1.00 52.69 191 MET A O 1
#